Protein AF-A0AA47FHM3-F1 (afdb_monomer)

Nearest PDB structures (foldseek):
  7mx5-assembly2_B  TM=3.860E-01  e=3.118E-02  Acinetobacter baumannii
  5ic7-assembly1_A  TM=3.317E-01  e=2.384E-02  Thermochaetoides thermophila DSM 1495
  6rxt-assembly1_UR  TM=3.652E-01  e=6.266E-02  Thermochaetoides thermophila
  8axs-assembly1_A  TM=3.101E-01  e=6.305E-01  Akkermansia muciniphila

Radius of gyration: 17.32 Å; Cα contacts (8 Å, |Δi|>4): 422; chains: 1; bounding box: 47×42×45 Å

Solvent-accessible surface area (backbone atoms only — not comparable to full-atom values): 11340 Å² total; per-residue (Å²): 130,85,82,75,71,50,46,66,28,63,42,89,89,79,65,50,72,30,64,66,37,81,39,87,74,64,59,34,53,31,77,25,71,68,17,33,40,39,40,68,43,66,74,48,26,35,34,22,37,73,51,45,49,79,74,50,70,51,51,40,70,83,58,87,82,51,76,61,7,47,38,73,31,27,82,87,43,70,31,42,59,72,51,53,46,37,32,52,55,67,68,47,54,89,70,41,66,43,38,42,39,24,37,89,90,64,53,29,23,49,69,84,39,82,36,57,65,68,90,84,52,97,64,64,56,81,48,25,55,38,25,67,34,56,66,35,48,47,65,43,95,84,66,44,36,41,40,36,42,50,93,52,94,88,50,75,52,33,25,35,37,32,35,58,85,74,36,42,73,47,80,39,80,28,54,62,52,67,48,104,70,36,48,40,31,28,49,89,97,39,81,76,44,78,51,72,74,81,130

Sequence (199 aa):
MPIDNTTHFVSLTDGTSHNSQSSSDHPEFIAAADGWIRIRSWKDNATLTPDGTPTGSFSTPTARSSAKAALLEGGFGTPKISELRRAYESEDISWANTSLVCTQDGGCRFNGKPVSLPGDSHCNFSRLTDGYVQNNWTVSPDGRFVIVKTRSHTKQSAACIVDIAQGKVTERRIAIAPRGDLIIAAEGTTLVGYSPDHQ

Foldseek 3Di:
DDDDQWDWLADPVPRDTADIGHCPLVWFWADAPQDIWTPSDQQWIFTAGSNRHTDGTDHADPDLFQQQAKQFAAPVGGHHPVQVRCCRHPVDRVRGPWMWTAHPVGWIDTVNHTAAADPPDPPDRSVNVGNQFSRAWDADPVRQWIWTWDDDPPAQIWIWIQRRVVSDIDIDNWPWHDDHQWTFTHDPNDGPDIDGDDD

Organism: Actinomyces naeslundii (NCBI:txid1655)

pLDDT: mean 70.6, std 15.4, range [30.97, 92.62]

Structure (mmCIF, N/CA/C/O backbone):
data_AF-A0AA47FHM3-F1
#
_entry.id   AF-A0AA47FHM3-F1
#
loop_
_atom_site.group_PDB
_atom_site.id
_atom_site.type_symbol
_atom_site.label_atom_id
_a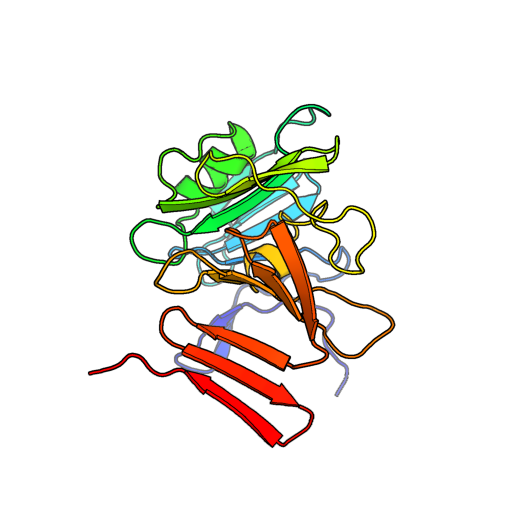tom_site.label_alt_id
_atom_site.label_comp_id
_atom_site.label_asym_id
_atom_site.label_entity_id
_atom_site.label_seq_id
_atom_site.pdbx_PDB_ins_code
_atom_site.Cartn_x
_atom_site.Cartn_y
_atom_site.Cartn_z
_atom_site.occupancy
_atom_site.B_iso_or_equiv
_atom_site.auth_seq_id
_atom_site.auth_comp_id
_atom_site.auth_asym_id
_atom_site.auth_atom_id
_atom_site.pdbx_PDB_model_num
ATOM 1 N N . MET A 1 1 ? 18.500 -23.478 -14.406 1.00 45.00 1 MET A N 1
ATOM 2 C CA . MET A 1 1 ? 18.789 -22.084 -14.800 1.00 45.00 1 MET A CA 1
ATOM 3 C C . MET A 1 1 ? 18.985 -21.299 -13.509 1.00 45.00 1 MET A C 1
ATOM 5 O O . MET A 1 1 ? 18.167 -21.508 -12.617 1.00 45.00 1 MET A O 1
ATOM 9 N N . PRO A 1 2 ? 20.076 -20.535 -13.326 1.00 48.88 2 PRO A N 1
ATOM 10 C CA . PRO A 1 2 ? 20.256 -19.731 -12.118 1.00 48.88 2 PRO A CA 1
ATOM 11 C C . PRO A 1 2 ? 19.115 -18.718 -12.019 1.00 48.88 2 PRO A C 1
ATOM 13 O O . PRO A 1 2 ? 18.708 -18.164 -13.037 1.00 48.88 2 PRO A O 1
ATOM 16 N N . ILE A 1 3 ? 18.585 -18.513 -10.817 1.00 58.56 3 ILE A N 1
ATOM 17 C CA . ILE A 1 3 ? 17.635 -17.430 -10.565 1.00 58.56 3 ILE A CA 1
ATOM 18 C C . ILE A 1 3 ? 18.429 -16.124 -10.658 1.00 58.56 3 ILE A C 1
ATOM 20 O O . ILE A 1 3 ? 19.450 -15.973 -9.987 1.00 58.56 3 ILE A O 1
ATOM 24 N N . ASP A 1 4 ? 18.000 -15.226 -11.538 1.00 65.69 4 ASP A N 1
ATOM 25 C CA . ASP A 1 4 ? 18.569 -13.889 -11.680 1.00 65.69 4 ASP A CA 1
ATOM 26 C C . ASP A 1 4 ? 18.137 -13.023 -10.482 1.00 65.69 4 ASP A C 1
ATOM 28 O O . ASP A 1 4 ? 16.948 -12.923 -10.180 1.00 65.69 4 ASP A O 1
ATOM 32 N N . ASN A 1 5 ? 19.104 -12.426 -9.777 1.00 67.62 5 ASN A N 1
ATOM 33 C CA . ASN A 1 5 ? 18.885 -11.575 -8.599 1.00 67.62 5 ASN A CA 1
ATOM 34 C C . ASN A 1 5 ? 18.614 -10.120 -9.014 1.00 67.62 5 ASN A C 1
ATOM 36 O O . ASN A 1 5 ? 19.256 -9.172 -8.545 1.00 67.62 5 ASN A O 1
ATOM 40 N N . THR A 1 6 ? 17.682 -9.948 -9.943 1.00 69.75 6 THR A N 1
ATOM 41 C CA . THR A 1 6 ? 17.237 -8.640 -10.409 1.00 69.75 6 THR A CA 1
ATOM 42 C C . THR A 1 6 ? 15.714 -8.572 -10.419 1.00 69.75 6 THR A C 1
ATOM 44 O O . THR A 1 6 ? 15.011 -9.554 -10.656 1.00 69.75 6 THR A O 1
ATOM 47 N N . THR A 1 7 ? 15.189 -7.392 -10.110 1.00 72.62 7 THR A N 1
ATOM 48 C CA . THR A 1 7 ? 13.769 -7.080 -10.246 1.00 72.62 7 THR A CA 1
ATOM 49 C C . THR A 1 7 ? 13.509 -6.637 -11.675 1.00 72.62 7 THR A C 1
ATOM 51 O O . THR A 1 7 ? 14.163 -5.716 -12.160 1.00 72.62 7 THR A O 1
ATOM 54 N N . HIS A 1 8 ? 12.533 -7.264 -12.323 1.00 73.56 8 HIS A N 1
ATOM 55 C CA . HIS A 1 8 ? 12.163 -7.024 -13.716 1.00 73.56 8 HIS A CA 1
ATOM 56 C C . HIS A 1 8 ? 10.787 -6.359 -13.802 1.00 73.56 8 HIS A C 1
ATOM 58 O O . HIS A 1 8 ? 9.863 -6.778 -13.103 1.00 73.56 8 HIS A O 1
ATOM 64 N N . PHE A 1 9 ? 10.638 -5.364 -14.680 1.00 72.88 9 PHE A N 1
ATOM 65 C CA . PHE A 1 9 ? 9.337 -4.782 -15.021 1.00 72.88 9 PHE A CA 1
ATOM 66 C C . PHE A 1 9 ? 8.838 -5.450 -16.292 1.00 72.88 9 PHE A C 1
ATOM 68 O O . PHE A 1 9 ? 9.360 -5.209 -17.379 1.00 72.88 9 PHE A O 1
ATOM 75 N N . VAL A 1 10 ? 7.869 -6.347 -16.139 1.00 67.44 10 VAL A N 1
ATOM 76 C CA . VAL A 1 10 ? 7.412 -7.203 -17.233 1.00 67.44 10 VAL A CA 1
ATOM 77 C C . VAL A 1 10 ? 6.180 -6.597 -17.891 1.00 67.44 10 VAL A C 1
ATOM 79 O O . VAL A 1 10 ? 5.170 -6.350 -17.231 1.00 67.44 10 VAL A O 1
ATOM 82 N N . SER A 1 11 ? 6.261 -6.382 -19.201 1.00 63.69 11 SER A N 1
ATOM 83 C CA . SER A 1 11 ? 5.121 -6.005 -20.031 1.00 63.69 11 SER A CA 1
ATOM 84 C C . SER A 1 11 ? 4.097 -7.138 -20.056 1.00 63.69 11 SER A C 1
ATOM 86 O O . SER A 1 11 ? 4.423 -8.289 -20.346 1.00 63.69 11 SER A O 1
ATOM 88 N N . LEU A 1 12 ? 2.833 -6.817 -19.785 1.00 68.00 12 LEU A N 1
ATOM 89 C CA . LEU A 1 12 ? 1.745 -7.795 -19.871 1.00 68.00 12 LEU A CA 1
ATOM 90 C C . LEU A 1 12 ? 1.296 -8.064 -21.315 1.00 68.00 12 LEU A C 1
ATOM 92 O O . LEU A 1 12 ? 0.578 -9.032 -21.550 1.00 68.00 12 LEU A O 1
ATOM 96 N N . THR A 1 13 ? 1.698 -7.225 -22.271 1.00 71.25 13 THR A N 1
ATOM 97 C CA . THR A 1 13 ? 1.299 -7.352 -23.681 1.00 71.25 13 THR A CA 1
ATOM 98 C C . THR A 1 13 ? 2.048 -8.485 -24.379 1.00 71.25 13 THR A C 1
ATOM 100 O O . THR A 1 13 ? 1.464 -9.236 -25.154 1.00 71.25 13 THR A O 1
ATOM 103 N N . ASP A 1 14 ? 3.346 -8.600 -24.111 1.00 77.19 14 ASP A N 1
ATOM 104 C CA . ASP A 1 14 ? 4.283 -9.463 -24.838 1.00 77.19 14 ASP A CA 1
ATOM 105 C C . ASP A 1 14 ? 5.283 -10.193 -23.923 1.00 77.19 14 ASP A C 1
ATOM 107 O O . ASP A 1 14 ? 6.068 -11.012 -24.399 1.00 77.19 14 ASP A O 1
ATOM 111 N N . GLY A 1 15 ? 5.242 -9.956 -22.607 1.00 65.88 15 GLY A N 1
ATOM 112 C CA . GLY A 1 15 ? 6.087 -10.643 -21.628 1.00 65.88 15 GLY A CA 1
ATOM 113 C C . GLY A 1 15 ? 7.538 -10.163 -21.600 1.00 65.88 15 GLY A C 1
ATOM 114 O O . GLY A 1 15 ? 8.368 -10.788 -20.935 1.00 65.88 15 GLY A O 1
ATOM 115 N N . THR A 1 16 ? 7.875 -9.081 -22.306 1.00 70.94 16 THR A N 1
ATOM 116 C CA . THR A 1 16 ? 9.237 -8.539 -22.316 1.00 70.94 16 THR A CA 1
ATOM 117 C C . THR A 1 16 ? 9.583 -7.904 -20.977 1.00 70.94 16 THR A C 1
ATOM 119 O O . THR A 1 16 ? 8.752 -7.260 -20.335 1.00 70.94 16 THR A O 1
ATOM 122 N N . SER A 1 17 ? 10.835 -8.076 -20.551 1.00 70.50 17 SER A N 1
ATOM 123 C CA . SER A 1 17 ? 11.364 -7.390 -19.374 1.00 70.50 17 SER A CA 1
ATOM 124 C C . SER A 1 17 ? 11.994 -6.054 -19.757 1.00 70.50 17 SER A C 1
ATOM 126 O O . SER A 1 17 ? 12.755 -5.971 -20.724 1.00 70.50 17 SER A O 1
ATOM 128 N N . HIS A 1 18 ? 11.711 -5.030 -18.959 1.00 69.75 18 HIS A N 1
ATOM 129 C CA . HIS A 1 18 ? 12.259 -3.689 -19.079 1.00 69.75 18 HIS A CA 1
ATOM 130 C C . HIS A 1 18 ? 12.940 -3.255 -17.779 1.00 69.75 18 HIS A C 1
ATOM 132 O O . HIS A 1 18 ? 12.576 -3.692 -16.685 1.00 69.75 18 HIS A O 1
ATOM 138 N N . ASN A 1 19 ? 13.944 -2.382 -17.932 1.00 70.88 19 ASN A N 1
ATOM 139 C CA . ASN A 1 19 ? 14.619 -1.641 -16.862 1.00 70.88 19 ASN A CA 1
ATOM 140 C C . ASN A 1 19 ? 14.906 -2.473 -15.601 1.00 70.88 19 ASN A C 1
ATOM 142 O O . ASN A 1 19 ? 14.598 -2.047 -14.485 1.00 70.88 19 ASN A O 1
ATOM 146 N N . SER A 1 20 ? 15.492 -3.663 -15.783 1.00 69.62 20 SER A N 1
ATOM 147 C CA . SER A 1 20 ? 15.831 -4.571 -14.688 1.00 69.62 20 SER A CA 1
ATOM 148 C C . SER A 1 20 ? 16.758 -3.896 -13.678 1.00 69.62 20 SER A C 1
ATOM 150 O O . SER A 1 20 ? 17.738 -3.253 -14.062 1.00 69.62 20 SER A O 1
ATOM 152 N N . GLN A 1 21 ? 16.485 -4.065 -12.389 1.00 67.94 21 GLN A N 1
ATOM 153 C CA . GLN A 1 21 ? 17.238 -3.418 -11.314 1.00 67.94 21 GLN A CA 1
ATOM 154 C C . GLN A 1 21 ? 17.835 -4.457 -10.372 1.00 67.94 21 GLN A C 1
ATOM 156 O O . GLN A 1 21 ? 17.223 -5.491 -10.123 1.00 67.94 21 GLN A O 1
ATOM 161 N N . SER A 1 22 ? 19.010 -4.171 -9.805 1.00 72.62 22 SER A N 1
ATOM 162 C CA . SER A 1 22 ? 19.595 -5.023 -8.762 1.00 72.62 22 SER A CA 1
ATOM 163 C C . SER A 1 22 ? 18.612 -5.220 -7.606 1.00 72.62 22 SER A C 1
ATOM 165 O O . SER A 1 22 ? 18.070 -4.244 -7.082 1.00 72.62 22 SER A O 1
ATOM 167 N N . SER A 1 23 ? 18.427 -6.469 -7.171 1.00 68.12 23 SER A N 1
ATOM 168 C CA . SER A 1 23 ? 17.638 -6.794 -5.980 1.00 68.12 23 SER A CA 1
ATOM 169 C C . SER A 1 23 ? 18.486 -6.877 -4.702 1.00 68.12 23 SER A C 1
ATOM 171 O O . SER A 1 23 ? 17.971 -7.299 -3.668 1.00 68.12 23 SER A O 1
ATOM 173 N N . SER A 1 24 ? 19.773 -6.495 -4.750 1.00 67.19 24 SER A N 1
ATOM 174 C CA . SER A 1 24 ? 20.732 -6.624 -3.634 1.00 67.19 24 SER A CA 1
ATOM 175 C C . SER A 1 24 ? 20.244 -5.987 -2.331 1.00 67.19 24 SER A C 1
ATOM 177 O O . SER A 1 24 ? 20.464 -6.533 -1.250 1.00 67.19 24 SER A O 1
ATOM 179 N N . ASP A 1 25 ? 19.509 -4.881 -2.446 1.00 66.12 25 ASP A N 1
ATOM 180 C CA . ASP A 1 25 ? 19.027 -4.098 -1.305 1.00 66.12 25 ASP A CA 1
ATOM 181 C C . ASP A 1 25 ? 17.570 -4.425 -0.943 1.00 66.12 25 ASP A C 1
ATOM 183 O O . ASP A 1 25 ? 16.967 -3.723 -0.138 1.00 66.12 25 ASP A O 1
ATOM 187 N N . HIS A 1 26 ? 16.997 -5.472 -1.552 1.00 69.62 26 HIS A N 1
ATOM 188 C CA . HIS A 1 26 ? 15.606 -5.897 -1.375 1.00 69.62 26 HIS A CA 1
ATOM 189 C C . HIS A 1 26 ? 14.604 -4.726 -1.420 1.00 69.62 26 HIS A C 1
ATOM 191 O O . HIS A 1 26 ? 13.798 -4.584 -0.496 1.00 69.62 26 HIS A O 1
ATOM 197 N N . PRO A 1 27 ? 14.651 -3.872 -2.466 1.00 71.31 27 PRO A N 1
ATOM 198 C CA . PRO A 1 27 ? 13.750 -2.734 -2.563 1.00 71.31 27 PRO A CA 1
ATOM 199 C C . PRO A 1 27 ? 12.292 -3.195 -2.551 1.00 71.31 27 PRO A C 1
ATOM 201 O O . PRO A 1 27 ? 11.926 -4.175 -3.206 1.00 71.31 27 PRO A O 1
ATOM 204 N N . GLU A 1 28 ? 11.453 -2.453 -1.839 1.00 76.94 28 GLU A N 1
ATOM 205 C CA . GLU A 1 28 ? 10.008 -2.618 -1.902 1.00 76.94 28 GLU A CA 1
ATOM 206 C C . GLU A 1 28 ? 9.440 -1.725 -3.002 1.00 76.94 28 GLU A C 1
ATOM 208 O O . GLU A 1 28 ? 9.950 -0.635 -3.268 1.00 76.94 28 GLU A O 1
ATOM 213 N N . PHE A 1 29 ? 8.378 -2.186 -3.654 1.00 79.44 29 PHE A N 1
ATOM 214 C CA . PHE A 1 29 ? 7.700 -1.433 -4.701 1.00 79.44 29 PHE A CA 1
ATOM 215 C C . PHE A 1 29 ? 6.241 -1.258 -4.324 1.00 79.44 29 PHE A C 1
ATOM 217 O O . PHE A 1 29 ? 5.591 -2.227 -3.941 1.00 79.44 29 PHE A O 1
ATOM 224 N N . ILE A 1 30 ? 5.728 -0.041 -4.462 1.00 81.88 30 ILE A N 1
ATOM 225 C CA . ILE A 1 30 ? 4.304 0.272 -4.365 1.00 81.88 30 ILE A CA 1
ATOM 226 C C . ILE A 1 30 ? 3.797 0.548 -5.771 1.00 81.88 30 ILE A C 1
ATOM 228 O O . ILE A 1 30 ? 4.372 1.375 -6.485 1.00 81.88 30 ILE A O 1
ATOM 232 N N . ALA A 1 31 ? 2.737 -0.154 -6.156 1.00 82.12 31 ALA A N 1
ATOM 233 C CA . ALA A 1 31 ? 2.065 0.068 -7.422 1.00 82.12 31 ALA A CA 1
ATOM 234 C C . ALA A 1 31 ? 1.260 1.370 -7.374 1.00 82.12 31 ALA A C 1
ATOM 236 O O . ALA A 1 31 ? 0.565 1.657 -6.399 1.00 82.12 31 ALA A O 1
ATOM 237 N N . ALA A 1 32 ? 1.333 2.131 -8.457 1.00 84.31 32 ALA A N 1
ATOM 238 C CA . ALA A 1 32 ? 0.508 3.297 -8.706 1.00 84.31 32 ALA A CA 1
ATOM 239 C C . ALA A 1 32 ? -0.155 3.169 -10.083 1.00 84.31 32 ALA A C 1
ATOM 241 O O . ALA A 1 32 ? 0.321 2.434 -10.948 1.00 84.31 32 ALA A O 1
ATOM 242 N N . ALA A 1 33 ? -1.240 3.905 -10.313 1.00 84.69 33 ALA A N 1
ATOM 243 C CA . ALA A 1 33 ? -1.943 3.886 -11.597 1.00 84.69 33 ALA A CA 1
ATOM 244 C C . ALA A 1 33 ? -1.054 4.314 -12.783 1.00 84.69 33 ALA A C 1
ATOM 246 O O . ALA A 1 33 ? -1.274 3.882 -13.910 1.00 84.69 33 ALA A O 1
ATOM 247 N N . ASP A 1 34 ? -0.056 5.161 -12.530 1.00 87.00 34 ASP A N 1
ATOM 248 C CA . ASP A 1 34 ? 0.857 5.748 -13.512 1.00 87.00 34 ASP A CA 1
ATOM 249 C C . ASP A 1 34 ? 2.325 5.316 -13.325 1.00 87.00 34 ASP A C 1
ATOM 251 O O . ASP A 1 34 ? 3.223 5.904 -13.930 1.00 87.00 34 ASP A O 1
ATOM 255 N N . GLY A 1 35 ? 2.585 4.267 -12.533 1.00 87.31 35 GLY A N 1
ATOM 256 C CA . GLY A 1 35 ? 3.917 3.673 -12.401 1.00 87.31 35 GLY A CA 1
ATOM 257 C C . GLY A 1 35 ? 4.185 3.059 -11.032 1.00 87.31 35 GLY A C 1
ATOM 258 O O . GLY A 1 35 ? 3.351 2.336 -10.492 1.00 87.31 35 GLY A O 1
ATOM 259 N N . TRP A 1 36 ? 5.367 3.325 -10.474 1.00 87.12 36 TRP A N 1
ATOM 260 C CA . TRP A 1 36 ? 5.821 2.704 -9.229 1.00 87.12 36 TRP A CA 1
ATOM 261 C C . TRP A 1 36 ? 6.518 3.691 -8.303 1.00 87.12 36 TRP A C 1
ATOM 263 O O . TRP A 1 36 ? 7.239 4.589 -8.742 1.00 87.12 36 TRP A O 1
ATOM 273 N N . ILE A 1 37 ? 6.386 3.450 -7.003 1.00 86.31 37 ILE A N 1
ATOM 274 C CA . ILE A 1 37 ? 7.291 3.998 -5.994 1.00 86.31 37 ILE A CA 1
ATOM 275 C C . ILE A 1 37 ? 8.216 2.875 -5.547 1.00 86.31 37 ILE A C 1
ATOM 277 O O . ILE A 1 37 ? 7.757 1.861 -5.030 1.00 86.31 37 ILE A O 1
ATOM 281 N N . ARG A 1 38 ? 9.523 3.062 -5.722 1.00 84.38 38 ARG A N 1
ATOM 282 C CA . ARG A 1 38 ? 10.551 2.179 -5.172 1.00 84.38 38 ARG A CA 1
ATOM 283 C C . ARG A 1 38 ? 11.016 2.728 -3.830 1.00 84.38 38 ARG A C 1
ATOM 285 O O . ARG A 1 38 ? 11.589 3.816 -3.784 1.00 84.38 38 ARG A O 1
ATOM 292 N N . ILE A 1 39 ? 10.838 1.948 -2.775 1.00 78.50 39 ILE A N 1
ATOM 293 C CA . ILE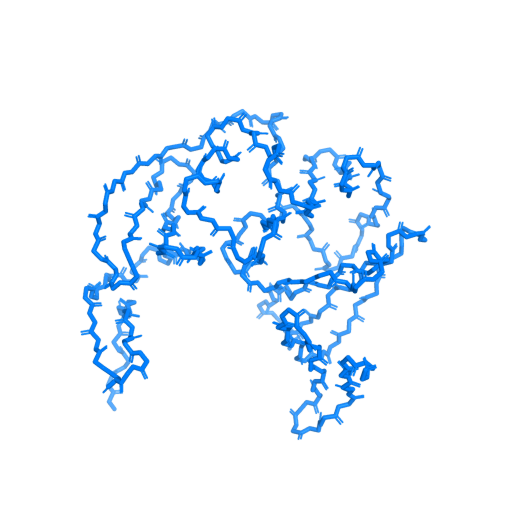 A 1 39 ? 11.278 2.248 -1.415 1.00 78.50 39 ILE A CA 1
ATOM 294 C C . ILE A 1 39 ? 12.539 1.430 -1.135 1.00 78.50 39 ILE A C 1
ATOM 296 O O . ILE A 1 39 ? 12.486 0.207 -1.016 1.00 78.50 39 ILE A O 1
ATOM 300 N N . ARG A 1 40 ? 13.692 2.104 -1.035 1.00 71.56 40 ARG A N 1
ATOM 301 C CA . ARG A 1 40 ? 14.931 1.490 -0.512 1.00 71.56 40 ARG A CA 1
ATOM 302 C C . ARG A 1 40 ? 15.120 1.788 0.965 1.00 71.56 40 ARG A C 1
ATOM 304 O O . ARG A 1 40 ? 15.524 0.940 1.749 1.00 71.56 40 ARG A O 1
ATOM 311 N N . SER A 1 41 ? 14.820 3.019 1.346 1.00 69.25 41 SER A N 1
ATOM 312 C CA . SER A 1 41 ? 14.733 3.451 2.731 1.00 69.25 41 SER A CA 1
ATOM 313 C C . SER A 1 41 ? 13.792 4.643 2.797 1.00 69.25 41 SER A C 1
ATOM 315 O O . SER A 1 41 ? 13.553 5.302 1.792 1.00 69.25 41 SER A O 1
ATOM 317 N N . TRP A 1 42 ? 13.339 5.001 3.991 1.00 65.88 42 TRP A N 1
ATOM 318 C CA . TRP A 1 42 ? 12.517 6.193 4.213 1.00 65.88 42 TRP A CA 1
ATOM 319 C C . TRP A 1 42 ? 13.181 7.512 3.739 1.00 65.88 42 TRP A C 1
ATOM 321 O O . TRP A 1 42 ? 12.487 8.514 3.565 1.00 65.88 42 TRP A O 1
ATOM 331 N N . LYS A 1 43 ? 14.501 7.524 3.490 1.00 65.94 43 LYS A N 1
ATOM 332 C CA . LYS A 1 43 ? 15.262 8.666 2.937 1.00 65.94 43 LYS A CA 1
ATOM 333 C C . LYS A 1 43 ? 15.535 8.586 1.435 1.00 65.94 43 LYS A C 1
ATOM 335 O O . LYS A 1 43 ? 16.097 9.530 0.894 1.00 65.94 43 LYS A O 1
ATOM 340 N N . ASP A 1 44 ? 15.246 7.459 0.795 1.00 76.25 44 ASP A N 1
ATOM 341 C CA . ASP A 1 44 ? 15.658 7.191 -0.583 1.00 76.25 44 ASP A CA 1
ATOM 342 C C . ASP A 1 44 ? 14.541 6.453 -1.322 1.00 76.25 44 ASP A C 1
ATOM 344 O O . ASP A 1 44 ? 14.625 5.249 -1.595 1.00 76.25 44 ASP A O 1
ATOM 348 N N . ASN A 1 45 ? 13.468 7.197 -1.598 1.00 85.00 45 ASN A N 1
ATOM 349 C CA . ASN A 1 45 ? 12.386 6.733 -2.451 1.00 85.00 45 ASN A CA 1
ATOM 350 C C . ASN A 1 45 ? 12.598 7.257 -3.869 1.00 85.00 45 ASN A C 1
ATOM 352 O O . ASN A 1 45 ? 12.982 8.410 -4.075 1.00 85.00 45 ASN A O 1
ATOM 356 N N . ALA A 1 46 ? 12.303 6.423 -4.859 1.00 88.69 46 ALA A N 1
ATOM 357 C CA . ALA A 1 46 ? 12.320 6.801 -6.265 1.00 88.69 46 ALA A CA 1
ATOM 358 C C . ALA A 1 46 ? 10.943 6.592 -6.891 1.00 88.69 46 ALA A C 1
ATOM 360 O O . ALA A 1 46 ? 10.230 5.658 -6.532 1.00 88.69 46 ALA A O 1
ATOM 361 N N . THR A 1 47 ? 10.587 7.441 -7.847 1.00 91.75 47 THR A N 1
ATOM 362 C CA . THR A 1 47 ? 9.417 7.256 -8.703 1.00 91.75 47 THR A CA 1
ATOM 363 C C . THR A 1 47 ? 9.868 6.688 -10.036 1.00 91.75 47 THR A C 1
ATOM 365 O O . THR A 1 47 ? 10.894 7.103 -10.583 1.00 91.75 47 THR A O 1
ATOM 368 N N . LEU A 1 48 ? 9.113 5.727 -10.551 1.00 87.44 48 LEU A N 1
ATOM 369 C CA . LEU A 1 48 ? 9.382 5.045 -11.809 1.00 87.44 48 LEU A CA 1
ATOM 370 C C . LEU A 1 48 ? 8.119 5.088 -12.676 1.00 87.44 48 LEU A C 1
ATOM 372 O O . LEU A 1 48 ? 7.012 5.021 -12.147 1.00 87.44 48 LEU A O 1
ATOM 376 N N . THR A 1 49 ? 8.272 5.168 -13.995 1.00 84.31 49 THR A N 1
ATOM 377 C CA . THR A 1 49 ? 7.172 4.895 -14.940 1.00 84.31 49 THR A CA 1
ATOM 378 C C . THR A 1 49 ? 6.785 3.403 -14.903 1.00 84.31 49 THR A C 1
ATOM 380 O O . THR A 1 49 ? 7.513 2.610 -14.297 1.00 84.31 49 THR A O 1
ATOM 383 N N . PRO A 1 50 ? 5.682 2.969 -15.552 1.00 80.94 50 PRO A N 1
ATOM 384 C CA . PRO A 1 50 ? 5.245 1.570 -15.523 1.00 80.94 50 PRO A CA 1
ATOM 385 C C . PRO A 1 50 ? 6.299 0.553 -15.982 1.00 80.94 50 PRO A C 1
ATOM 387 O O . PRO A 1 50 ? 6.324 -0.557 -15.454 1.00 80.94 50 PRO A O 1
ATOM 390 N N . ASP A 1 51 ? 7.189 0.936 -16.901 1.00 76.94 51 ASP A N 1
ATOM 391 C CA . ASP A 1 51 ? 8.267 0.077 -17.407 1.00 76.94 51 ASP A CA 1
ATOM 392 C C . ASP A 1 51 ? 9.527 0.079 -16.523 1.00 76.94 51 ASP A C 1
ATOM 394 O O . ASP A 1 51 ? 10.529 -0.536 -16.881 1.00 76.94 51 ASP A O 1
ATOM 398 N N . GLY A 1 52 ? 9.506 0.786 -15.390 1.00 78.50 52 GLY A N 1
ATOM 399 C CA . GLY A 1 52 ? 10.626 0.888 -14.460 1.00 78.50 52 GLY A CA 1
ATOM 400 C C . GLY A 1 52 ? 11.600 2.038 -14.729 1.00 78.50 52 GLY A C 1
ATOM 401 O O . GLY A 1 52 ? 12.573 2.171 -13.981 1.00 78.50 52 GLY A O 1
ATOM 402 N N . THR A 1 53 ? 11.365 2.887 -15.738 1.00 85.06 53 THR A N 1
ATOM 403 C CA . THR A 1 53 ? 12.232 4.044 -16.026 1.00 85.06 53 THR A CA 1
ATOM 404 C C . THR A 1 53 ? 12.150 5.078 -14.896 1.00 85.06 53 THR A C 1
ATOM 406 O O . THR A 1 53 ? 11.043 5.531 -14.587 1.00 85.06 53 THR A O 1
ATOM 409 N N . PRO A 1 54 ? 13.275 5.506 -14.290 1.00 90.31 54 PRO A N 1
ATOM 410 C CA . PRO A 1 54 ? 13.267 6.519 -13.238 1.00 90.31 54 PRO A CA 1
ATOM 411 C C . PRO A 1 54 ? 12.715 7.869 -13.703 1.00 90.31 54 PRO A C 1
ATOM 413 O O . PRO A 1 54 ? 13.142 8.405 -14.722 1.00 90.31 54 PRO A O 1
ATOM 416 N N . THR A 1 55 ? 11.809 8.448 -12.916 1.00 92.62 55 THR A N 1
ATOM 417 C CA . THR A 1 55 ? 11.215 9.773 -13.168 1.00 92.62 55 THR A CA 1
ATOM 418 C C . THR A 1 55 ? 11.583 10.810 -12.115 1.00 92.62 55 THR A C 1
ATOM 420 O O . THR A 1 55 ? 11.456 12.007 -12.361 1.00 92.62 55 THR A O 1
ATOM 423 N N . GLY A 1 56 ? 12.053 10.379 -10.945 1.00 91.50 56 GLY A N 1
ATOM 424 C CA . GLY A 1 56 ? 12.419 11.279 -9.860 1.00 91.50 56 GLY A CA 1
ATOM 425 C C . GLY A 1 56 ? 12.668 10.554 -8.545 1.00 91.50 56 GLY A C 1
ATOM 426 O O . GLY A 1 56 ? 12.641 9.325 -8.465 1.00 91.50 56 GLY A O 1
ATOM 427 N N . SER A 1 57 ? 12.920 11.336 -7.502 1.00 90.06 57 SER A N 1
ATOM 428 C CA . SER A 1 57 ? 13.102 10.846 -6.140 1.00 90.06 57 SER A CA 1
ATOM 429 C C . SER A 1 57 ? 12.457 11.772 -5.119 1.00 90.06 57 SER A C 1
ATOM 431 O O . SER A 1 57 ? 12.159 12.938 -5.400 1.00 90.06 57 SER A O 1
ATOM 433 N N . PHE A 1 58 ? 12.207 11.217 -3.938 1.00 86.75 58 PHE A N 1
ATOM 434 C CA . PHE A 1 58 ? 11.679 11.940 -2.795 1.00 86.75 58 PHE A CA 1
ATOM 435 C C . PHE A 1 58 ? 12.065 11.277 -1.471 1.00 86.75 58 PHE A C 1
ATOM 437 O O . PHE A 1 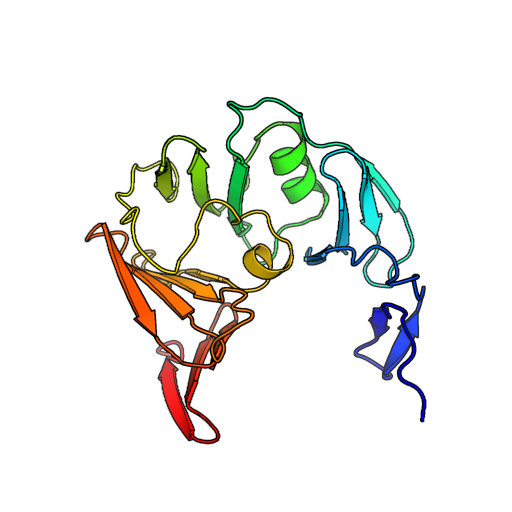58 ? 12.510 10.129 -1.429 1.00 86.75 58 PHE A O 1
ATOM 444 N N . SER A 1 59 ? 11.854 12.007 -0.378 1.00 81.69 59 SER A N 1
ATOM 445 C CA . SER A 1 59 ? 12.152 11.555 0.980 1.00 81.69 59 SER A CA 1
ATOM 446 C C . SER A 1 59 ? 10.906 11.655 1.845 1.00 81.69 59 SER A C 1
ATOM 448 O O . SER A 1 59 ? 10.170 12.633 1.761 1.00 81.69 59 SER A O 1
ATOM 450 N N . THR A 1 60 ? 10.692 10.672 2.716 1.00 74.06 60 THR A N 1
ATOM 451 C CA . THR A 1 60 ? 9.637 10.765 3.734 1.00 74.06 60 THR A CA 1
ATOM 452 C C . THR A 1 60 ? 10.149 11.507 4.977 1.00 74.06 60 THR A C 1
ATOM 454 O O . THR A 1 60 ? 11.312 11.321 5.364 1.00 74.06 60 THR A O 1
ATOM 457 N N . PRO A 1 61 ? 9.330 12.347 5.635 1.00 65.94 61 PRO A N 1
ATOM 458 C CA . PRO A 1 61 ? 9.714 13.016 6.868 1.00 65.94 61 PRO A CA 1
ATOM 459 C C . PRO A 1 61 ? 10.069 12.014 7.974 1.00 65.94 61 PRO A C 1
ATOM 461 O O . PRO A 1 61 ? 9.322 11.096 8.302 1.00 65.94 61 PRO A O 1
ATOM 464 N N . THR A 1 62 ? 11.219 12.231 8.611 1.00 54.59 62 THR A N 1
ATOM 465 C CA . THR A 1 62 ? 11.787 11.338 9.637 1.00 54.59 62 THR A CA 1
ATOM 466 C C . THR A 1 62 ? 11.015 11.293 10.964 1.00 54.59 62 THR A C 1
ATOM 468 O O . THR A 1 62 ? 11.341 10.476 11.832 1.00 54.59 62 THR A O 1
ATOM 471 N N . ALA A 1 63 ? 10.066 12.207 11.189 1.00 50.00 63 ALA A N 1
ATOM 472 C CA . ALA A 1 63 ? 9.509 12.469 12.515 1.00 50.00 63 ALA A CA 1
ATOM 473 C C . ALA A 1 63 ? 8.944 11.188 13.158 1.00 50.00 63 ALA A C 1
ATOM 475 O O . ALA A 1 63 ? 8.308 10.363 12.512 1.00 50.00 63 ALA A O 1
ATOM 476 N N . ARG A 1 64 ? 9.221 10.958 14.447 1.00 41.25 64 ARG A N 1
ATOM 477 C CA . ARG A 1 64 ? 8.680 9.797 15.185 1.00 41.25 64 ARG A CA 1
ATOM 478 C C . ARG A 1 64 ? 7.160 9.882 15.390 1.00 41.25 64 ARG A C 1
ATOM 480 O O . ARG A 1 64 ? 6.546 8.847 15.605 1.00 41.25 64 ARG A O 1
ATOM 487 N N . SER A 1 65 ? 6.584 11.081 15.295 1.00 44.03 65 SER A N 1
ATOM 488 C CA . SER A 1 65 ? 5.165 11.377 15.529 1.00 44.03 65 SER A CA 1
ATOM 489 C C . SER A 1 65 ? 4.298 11.418 14.269 1.00 44.03 65 SER A C 1
ATOM 491 O O . SER A 1 65 ? 3.088 11.567 14.400 1.00 44.03 65 SER A O 1
ATOM 493 N N . SER A 1 66 ? 4.885 11.334 13.072 1.00 51.38 66 SER A N 1
ATOM 494 C CA . SER A 1 66 ? 4.115 11.298 11.828 1.00 51.38 66 SER A CA 1
ATOM 495 C C . SER A 1 66 ? 3.368 9.974 11.725 1.00 51.38 66 SER A C 1
ATOM 497 O O . SER A 1 66 ? 3.868 8.934 12.163 1.00 51.38 66 SER A O 1
ATOM 499 N N . ALA A 1 67 ? 2.157 9.995 11.180 1.00 53.28 67 ALA A N 1
ATOM 500 C CA . ALA A 1 67 ? 1.404 8.789 10.873 1.00 53.28 67 ALA A CA 1
ATOM 501 C C . ALA A 1 67 ? 2.252 7.846 9.994 1.00 53.28 67 ALA A C 1
ATOM 503 O O . ALA A 1 67 ? 2.489 8.118 8.822 1.00 53.28 67 ALA A O 1
ATOM 504 N N . LYS A 1 68 ? 2.774 6.752 10.565 1.00 58.44 68 LYS A N 1
ATOM 505 C CA . LYS A 1 68 ? 3.775 5.903 9.881 1.00 58.44 68 LYS A CA 1
ATOM 506 C C . LYS A 1 68 ? 3.180 4.761 9.078 1.00 58.44 68 LYS A C 1
ATOM 508 O O . LYS A 1 68 ? 3.904 4.089 8.349 1.00 58.44 68 LYS A O 1
ATOM 513 N N . ALA A 1 69 ? 1.893 4.509 9.246 1.00 61.69 69 ALA A N 1
ATOM 514 C CA . ALA A 1 69 ? 1.218 3.347 8.712 1.00 61.69 69 ALA A CA 1
ATOM 515 C C . ALA A 1 69 ? -0.058 3.838 8.030 1.00 61.69 69 ALA A C 1
ATOM 517 O O . ALA A 1 69 ? -0.986 4.224 8.722 1.00 61.69 69 ALA A O 1
ATOM 518 N N . ALA A 1 70 ? -0.088 3.870 6.699 1.00 73.75 70 ALA A N 1
ATOM 519 C CA . ALA A 1 70 ? -1.259 4.258 5.928 1.00 73.75 70 ALA A CA 1
ATOM 520 C C . ALA A 1 70 ? -1.511 3.210 4.844 1.00 73.75 70 ALA A C 1
ATOM 522 O O . ALA A 1 70 ? -0.599 2.909 4.082 1.00 73.75 70 ALA A O 1
ATOM 523 N N . LEU A 1 71 ? -2.730 2.676 4.802 1.00 80.69 71 LEU A N 1
ATOM 524 C CA . LEU A 1 71 ? -3.292 2.019 3.625 1.00 80.69 71 LEU A CA 1
ATOM 525 C C . LEU A 1 71 ? -4.137 3.045 2.884 1.00 80.69 71 LEU A C 1
ATOM 527 O O . LEU A 1 71 ? -5.006 3.651 3.511 1.00 80.69 71 LEU A O 1
ATOM 531 N N . LEU A 1 72 ? -3.865 3.261 1.599 1.00 84.06 72 LEU A N 1
ATOM 532 C CA . LEU A 1 72 ? -4.488 4.332 0.811 1.00 84.06 72 LEU A CA 1
ATOM 533 C C . LEU A 1 72 ? -5.104 3.808 -0.481 1.00 84.06 72 LEU A C 1
ATOM 535 O O . LEU A 1 72 ? -4.420 3.147 -1.264 1.00 84.06 72 LEU A O 1
ATOM 539 N N . GLU A 1 73 ? -6.373 4.134 -0.705 1.00 82.88 73 GLU A N 1
ATOM 540 C CA . GLU A 1 73 ? -7.097 3.879 -1.949 1.00 82.88 73 GLU A CA 1
ATOM 541 C C . GLU A 1 73 ? -7.614 5.208 -2.513 1.00 82.88 73 GLU A C 1
ATOM 543 O O . GLU A 1 73 ? -8.185 6.037 -1.793 1.00 82.88 73 GLU A O 1
ATOM 548 N N . GLY A 1 74 ? -7.373 5.430 -3.804 1.00 75.12 74 GLY A N 1
ATOM 549 C CA . GLY A 1 74 ? -7.805 6.630 -4.509 1.00 75.12 74 GLY A CA 1
ATOM 550 C C . GLY A 1 74 ? -9.288 6.583 -4.867 1.00 75.12 74 GLY A C 1
ATOM 551 O O . GLY A 1 74 ? -9.945 5.550 -4.776 1.00 75.12 74 GLY A O 1
ATOM 552 N N . GLY A 1 75 ? -9.826 7.713 -5.330 1.00 67.69 75 GLY A N 1
ATOM 553 C CA . GLY A 1 75 ? -11.243 7.819 -5.709 1.00 67.69 75 GLY A CA 1
ATOM 554 C C . GLY A 1 75 ? -11.690 6.875 -6.836 1.00 67.69 75 GLY A C 1
ATOM 555 O O . GLY A 1 75 ? -12.876 6.585 -6.939 1.00 67.69 75 GLY A O 1
ATOM 556 N N . PHE A 1 76 ? -10.756 6.377 -7.654 1.00 63.34 76 PHE A N 1
ATOM 557 C CA . PHE A 1 76 ? -11.017 5.454 -8.768 1.00 63.34 76 PHE A CA 1
ATOM 558 C C . PHE A 1 76 ? -10.198 4.150 -8.668 1.00 63.34 76 PHE A C 1
ATOM 560 O O . PHE A 1 76 ? -9.895 3.534 -9.689 1.00 63.34 76 PHE A O 1
ATOM 567 N N . GLY A 1 77 ? -9.803 3.743 -7.456 1.00 72.62 77 GLY A N 1
ATOM 568 C CA . GLY A 1 77 ? -8.994 2.542 -7.217 1.00 72.62 77 GLY A CA 1
ATOM 569 C C . GLY A 1 77 ? -7.530 2.866 -6.913 1.00 72.62 77 GLY A C 1
ATOM 570 O O . GLY A 1 77 ? -7.245 3.662 -6.018 1.00 72.62 77 GLY A O 1
ATOM 571 N N . THR A 1 78 ? -6.586 2.240 -7.626 1.00 78.31 78 THR A N 1
ATOM 572 C CA . THR A 1 78 ? -5.145 2.397 -7.359 1.00 78.31 78 THR A CA 1
ATOM 573 C C . THR A 1 78 ? -4.721 3.876 -7.410 1.00 78.31 78 THR A C 1
ATOM 575 O O . THR A 1 78 ? -4.942 4.529 -8.432 1.00 78.31 78 THR A O 1
ATOM 578 N N . PRO A 1 79 ? -4.088 4.415 -6.353 1.00 86.44 79 PRO A N 1
ATOM 579 C CA . PRO A 1 79 ? -3.597 5.794 -6.329 1.00 86.44 79 PRO A CA 1
ATOM 580 C C . PRO A 1 79 ? -2.571 6.116 -7.425 1.00 86.44 79 PRO A C 1
ATOM 582 O O . PRO A 1 79 ? -1.832 5.239 -7.871 1.00 86.44 79 PRO A O 1
ATOM 585 N N . LYS A 1 80 ? -2.446 7.390 -7.804 1.00 91.25 80 LYS A N 1
ATOM 586 C CA . LYS A 1 80 ? -1.341 7.891 -8.643 1.00 91.25 80 LYS A CA 1
ATOM 587 C C . LYS A 1 80 ? -0.065 8.125 -7.832 1.00 91.25 80 LYS A C 1
ATOM 589 O O . LYS A 1 80 ? -0.109 8.362 -6.623 1.00 91.25 80 LYS A O 1
ATOM 594 N N . ILE A 1 81 ? 1.086 8.181 -8.503 1.00 91.38 81 ILE A N 1
ATOM 595 C CA . ILE A 1 81 ? 2.379 8.515 -7.887 1.00 91.38 81 ILE A CA 1
ATOM 596 C C . ILE A 1 81 ? 2.303 9.862 -7.166 1.00 91.38 81 ILE A C 1
ATOM 598 O O . ILE A 1 81 ? 2.777 9.981 -6.039 1.00 91.38 81 ILE A O 1
ATOM 602 N N . SER A 1 82 ? 1.691 10.878 -7.783 1.00 92.25 82 SER A N 1
ATOM 603 C CA . SER A 1 82 ? 1.563 12.212 -7.181 1.00 92.25 82 SER A CA 1
ATOM 604 C C . SER A 1 82 ? 0.751 12.210 -5.882 1.00 92.25 82 SER A C 1
ATOM 606 O O . SER A 1 82 ? 1.022 12.997 -4.979 1.00 92.25 82 SER A O 1
ATOM 608 N N . GLU A 1 83 ? -0.248 11.335 -5.793 1.00 92.06 83 GLU A N 1
ATOM 609 C CA . GLU A 1 83 ? -1.130 11.183 -4.636 1.00 92.06 83 GLU A CA 1
ATOM 610 C C . GLU A 1 83 ? -0.401 10.482 -3.488 1.00 92.06 83 GLU A C 1
ATOM 612 O O . GLU A 1 83 ? -0.295 11.026 -2.387 1.00 92.06 83 GLU A O 1
ATOM 617 N N . LEU A 1 84 ? 0.213 9.330 -3.771 1.00 88.75 84 LEU A N 1
ATOM 618 C CA . LEU A 1 84 ? 1.042 8.613 -2.803 1.00 88.75 84 LEU A CA 1
ATOM 619 C C . LEU A 1 84 ? 2.195 9.486 -2.304 1.00 88.75 84 LEU A C 1
ATOM 621 O O . LEU A 1 84 ? 2.450 9.553 -1.106 1.00 88.75 84 LEU A O 1
ATOM 625 N N . ARG A 1 85 ? 2.865 10.212 -3.202 1.00 88.62 85 ARG A N 1
ATOM 626 C CA . ARG A 1 85 ? 3.956 11.120 -2.843 1.00 88.62 85 ARG A CA 1
ATOM 627 C C . ARG A 1 85 ? 3.492 12.217 -1.881 1.00 88.62 85 ARG A C 1
ATOM 629 O O . ARG A 1 85 ? 4.153 12.419 -0.869 1.00 88.62 85 ARG A O 1
ATOM 636 N N . ARG A 1 86 ? 2.347 12.866 -2.130 1.00 88.88 86 ARG A N 1
ATOM 637 C CA . ARG A 1 86 ? 1.750 13.844 -1.195 1.00 88.88 86 ARG A CA 1
ATOM 638 C C . ARG A 1 86 ? 1.483 13.237 0.184 1.00 88.88 86 ARG A C 1
ATOM 640 O O . ARG A 1 86 ? 1.802 13.865 1.194 1.00 88.88 86 ARG A O 1
ATOM 647 N N . ALA A 1 87 ? 0.971 12.007 0.227 1.00 85.69 87 ALA A N 1
ATOM 648 C CA . ALA A 1 87 ? 0.744 11.301 1.484 1.00 85.69 87 ALA A CA 1
ATOM 649 C C . ALA A 1 87 ? 2.060 11.000 2.226 1.00 85.69 87 ALA A C 1
ATOM 651 O O . ALA A 1 87 ? 2.146 11.204 3.433 1.00 85.69 87 ALA A O 1
ATOM 652 N N . TYR A 1 88 ? 3.106 10.573 1.515 1.00 81.69 88 TYR A N 1
ATOM 653 C CA . TYR A 1 88 ? 4.396 10.222 2.115 1.00 81.69 88 TYR A CA 1
ATOM 654 C C . TYR A 1 88 ? 5.279 11.422 2.481 1.00 81.69 88 TYR A C 1
ATOM 656 O O . TYR A 1 88 ? 6.027 11.343 3.453 1.00 81.69 88 TYR A O 1
ATOM 664 N N . GLU A 1 89 ? 5.244 12.512 1.711 1.00 82.56 89 GLU A N 1
ATOM 665 C CA . GLU A 1 89 ? 6.064 13.710 1.943 1.00 82.56 89 GLU A CA 1
ATOM 666 C C . GLU A 1 89 ? 5.416 14.691 2.924 1.00 82.56 89 GLU A C 1
ATOM 668 O O . GLU A 1 89 ? 6.122 15.416 3.624 1.00 82.56 89 GLU A O 1
ATOM 673 N N . SER A 1 90 ? 4.085 14.774 2.938 1.00 82.81 90 SER A N 1
ATOM 674 C CA . SER A 1 90 ? 3.353 15.851 3.619 1.00 82.81 90 S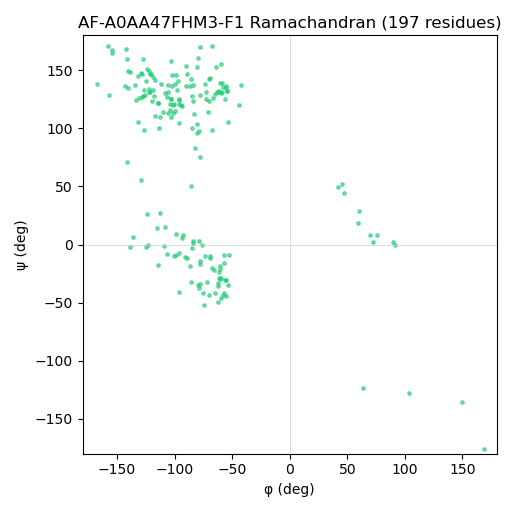ER A CA 1
ATOM 675 C C . SER A 1 90 ? 2.143 15.375 4.421 1.00 82.81 90 SER A C 1
ATOM 677 O O . SER A 1 90 ? 1.399 16.214 4.919 1.00 82.81 90 SER A O 1
ATOM 679 N N . GLU A 1 91 ? 1.934 14.059 4.547 1.00 82.81 91 GLU A N 1
ATOM 680 C CA . GLU A 1 91 ? 0.785 13.459 5.253 1.00 82.81 91 GLU A CA 1
ATOM 681 C C . GLU A 1 91 ? -0.577 13.872 4.665 1.00 82.81 91 GLU A C 1
ATOM 683 O O . GLU A 1 91 ? -1.629 13.723 5.288 1.00 82.81 91 GLU A O 1
ATOM 688 N N . ASP A 1 92 ? -0.570 14.368 3.428 1.00 87.38 92 ASP A N 1
ATOM 689 C CA . ASP A 1 92 ? -1.764 14.830 2.743 1.00 87.38 92 ASP A CA 1
ATOM 690 C C . ASP A 1 92 ? -2.473 13.658 2.063 1.00 87.38 92 ASP A C 1
ATOM 692 O O . ASP A 1 92 ? -2.103 13.206 0.975 1.00 87.38 92 ASP A O 1
ATOM 696 N N . ILE A 1 93 ? -3.513 13.183 2.742 1.00 88.06 93 ILE A N 1
ATOM 697 C CA . ILE A 1 93 ? -4.394 12.093 2.312 1.00 88.06 93 ILE A CA 1
ATOM 698 C C . ILE A 1 93 ? -5.786 12.597 1.910 1.00 88.06 93 ILE A C 1
ATOM 700 O O . ILE A 1 93 ? -6.716 11.807 1.804 1.00 88.06 93 ILE A O 1
ATOM 704 N N . SER A 1 94 ? -5.952 13.907 1.684 1.00 88.56 94 SER A N 1
ATOM 705 C CA . SER A 1 94 ? -7.252 14.525 1.350 1.00 88.56 94 SER A CA 1
ATOM 706 C C . SER A 1 94 ? -7.884 13.999 0.055 1.00 88.56 94 SER A C 1
ATOM 708 O O . SER A 1 94 ? -9.078 14.167 -0.172 1.00 88.56 94 SER A O 1
ATOM 710 N N . TRP A 1 95 ? -7.072 13.374 -0.794 1.00 90.00 95 TRP A N 1
ATOM 711 C CA . TRP A 1 95 ? -7.464 12.755 -2.056 1.00 90.00 95 TRP A CA 1
ATOM 712 C C . TRP A 1 95 ? -7.936 11.301 -1.897 1.00 90.00 95 TRP A C 1
ATOM 714 O O . TRP A 1 95 ? -8.570 10.767 -2.807 1.00 90.00 95 TRP A O 1
ATOM 724 N N . ALA A 1 96 ? -7.605 10.644 -0.780 1.00 89.56 96 ALA A N 1
ATOM 725 C CA . ALA A 1 96 ? -7.915 9.238 -0.568 1.00 89.56 96 ALA A CA 1
ATOM 726 C C . ALA A 1 96 ? -9.391 9.078 -0.194 1.00 89.56 96 ALA A C 1
ATOM 728 O O . ALA A 1 96 ? -9.881 9.718 0.737 1.00 89.56 96 ALA A O 1
ATOM 729 N N . ASN A 1 97 ? -10.092 8.194 -0.903 1.00 86.50 97 ASN A N 1
ATOM 730 C CA . ASN A 1 97 ? -11.478 7.860 -0.578 1.00 86.50 97 ASN A CA 1
ATOM 731 C C . ASN A 1 97 ? -11.539 6.884 0.604 1.00 86.50 97 ASN A C 1
ATOM 733 O O . ASN A 1 97 ? -12.391 7.011 1.485 1.00 86.50 97 ASN A O 1
ATOM 737 N N . THR A 1 98 ? -10.580 5.953 0.645 1.00 85.94 98 THR A N 1
ATOM 738 C CA . THR A 1 98 ? -10.390 5.036 1.766 1.00 85.94 98 THR A CA 1
ATOM 739 C C . THR A 1 98 ? -8.982 5.175 2.325 1.00 85.94 98 THR A C 1
ATOM 741 O O . THR A 1 98 ? -7.991 5.153 1.592 1.00 85.94 98 THR A O 1
ATOM 744 N N . SER A 1 99 ? -8.891 5.302 3.647 1.00 88.38 99 SER A N 1
ATOM 745 C CA . SER A 1 99 ? -7.636 5.349 4.382 1.00 88.38 99 SER A CA 1
ATOM 746 C C . SER A 1 99 ? -7.724 4.574 5.692 1.00 88.38 99 SER A C 1
ATOM 748 O O . SER A 1 99 ? -8.672 4.734 6.462 1.00 88.38 99 SER A O 1
ATOM 750 N N . LEU A 1 100 ? -6.707 3.764 5.983 1.00 86.44 100 LEU A N 1
ATOM 751 C CA . LEU A 1 100 ? -6.454 3.247 7.328 1.00 86.44 100 LEU A CA 1
ATOM 752 C C . LEU A 1 100 ? -5.106 3.771 7.795 1.00 86.44 100 LEU A C 1
ATOM 754 O O . LEU A 1 100 ? -4.077 3.356 7.271 1.00 86.44 100 LEU A O 1
ATOM 758 N N . VAL A 1 101 ? -5.127 4.662 8.782 1.00 84.81 101 VAL A N 1
ATOM 759 C CA . VAL A 1 101 ? -3.935 5.327 9.303 1.00 84.81 101 VAL A CA 1
ATOM 760 C C . VAL A 1 101 ? -3.684 4.910 10.742 1.00 84.81 101 VAL A C 1
ATOM 762 O O . VAL A 1 101 ? -4.535 5.138 11.596 1.00 84.81 101 VAL A O 1
ATOM 765 N N . CYS A 1 102 ? -2.517 4.343 11.025 1.00 79.94 102 CYS A N 1
ATOM 766 C CA . CYS A 1 102 ? -2.092 3.946 12.359 1.00 79.94 102 CYS A CA 1
ATOM 767 C C . CYS A 1 102 ? -0.849 4.723 12.813 1.00 79.94 102 CYS A C 1
ATOM 769 O O . CYS A 1 102 ? 0.080 4.996 12.045 1.00 79.94 102 CYS A O 1
ATOM 771 N N . THR A 1 103 ? -0.831 5.073 14.091 1.00 74.38 103 THR A N 1
ATOM 772 C CA . THR A 1 103 ? 0.247 5.791 14.768 1.00 74.38 103 THR A CA 1
ATOM 773 C C . THR A 1 103 ? 1.084 4.827 15.616 1.00 74.38 103 THR A C 1
ATOM 775 O O . THR A 1 103 ? 0.654 3.724 15.956 1.00 74.38 103 THR A O 1
ATOM 778 N N . GLN A 1 104 ? 2.330 5.204 15.929 1.00 67.06 104 GLN A N 1
ATOM 779 C CA . GLN A 1 104 ? 3.260 4.321 16.659 1.00 67.06 104 GLN A CA 1
ATOM 780 C C . GLN A 1 104 ? 2.822 4.012 18.099 1.00 67.06 104 GLN A C 1
ATOM 782 O O . GLN A 1 104 ? 3.251 3.009 18.662 1.00 67.06 104 GLN A O 1
ATOM 787 N N . ASP A 1 105 ? 1.982 4.860 18.685 1.00 67.31 105 ASP A N 1
ATOM 788 C CA . ASP A 1 105 ? 1.350 4.683 19.996 1.00 67.31 105 ASP A CA 1
ATOM 789 C C . ASP A 1 105 ? 0.137 3.728 19.960 1.00 67.31 105 ASP A C 1
ATOM 791 O O . ASP A 1 105 ? -0.502 3.510 20.986 1.00 67.31 105 ASP A O 1
ATOM 795 N N . GLY A 1 106 ? -0.162 3.126 18.802 1.00 68.00 106 GLY A N 1
ATOM 796 C CA . GLY A 1 106 ? -1.186 2.091 18.642 1.00 68.00 106 GLY A CA 1
ATOM 797 C C . GLY A 1 106 ? -2.575 2.616 18.275 1.00 68.00 106 GLY A C 1
ATOM 798 O O . GLY A 1 106 ? -3.494 1.819 18.089 1.00 68.00 106 GLY A O 1
ATOM 799 N N . GLY A 1 107 ? -2.745 3.933 18.137 1.00 80.25 107 GLY A N 1
ATOM 800 C CA . GLY A 1 107 ? -3.990 4.522 17.653 1.00 80.25 107 GLY A CA 1
ATOM 801 C C . GLY A 1 107 ? -4.178 4.290 16.154 1.00 80.25 107 GLY A C 1
ATOM 802 O O . GLY A 1 107 ? -3.285 4.572 15.364 1.00 80.25 107 GLY A O 1
ATOM 803 N N . CYS A 1 108 ? -5.349 3.816 15.733 1.00 82.81 108 CYS A N 1
ATOM 804 C CA . CYS A 1 108 ? -5.684 3.691 14.316 1.00 82.81 108 CYS A CA 1
ATOM 805 C C . CYS A 1 108 ? -6.945 4.481 13.977 1.00 82.81 108 CYS A C 1
ATOM 807 O O . CYS A 1 108 ? -7.840 4.656 14.807 1.00 82.81 108 CYS A O 1
ATOM 809 N N . ARG A 1 109 ? -7.019 4.974 12.742 1.00 86.69 109 ARG A N 1
ATOM 810 C CA . ARG A 1 109 ? -8.161 5.707 12.205 1.00 86.69 109 ARG A CA 1
ATOM 811 C C . ARG A 1 109 ? -8.514 5.177 10.826 1.00 86.69 109 ARG A C 1
ATOM 813 O O . ARG A 1 109 ? -7.672 5.197 9.934 1.00 86.69 109 ARG A O 1
ATOM 820 N N . PHE A 1 110 ? -9.758 4.759 10.649 1.00 88.25 110 PHE A N 1
ATOM 821 C CA . PHE A 1 110 ? -10.315 4.395 9.352 1.00 88.25 110 PHE A CA 1
ATOM 822 C C . PHE A 1 110 ? -11.178 5.545 8.833 1.00 88.25 110 PHE A C 1
ATOM 824 O O . PHE A 1 110 ? -12.109 5.969 9.520 1.00 88.25 110 PHE A O 1
ATOM 831 N N . ASN A 1 111 ? -10.841 6.105 7.671 1.00 88.50 111 ASN A N 1
ATOM 832 C CA . ASN A 1 111 ? -11.477 7.302 7.105 1.00 88.50 111 ASN A CA 1
ATOM 833 C C . ASN A 1 111 ? -11.618 8.434 8.132 1.00 88.50 111 ASN A C 1
ATOM 835 O O . ASN A 1 111 ? -12.672 9.047 8.305 1.00 88.50 111 ASN A O 1
ATOM 839 N N . GLY A 1 112 ? -10.545 8.653 8.894 1.00 86.62 112 GLY A N 1
ATOM 840 C CA . GLY A 1 112 ? -10.499 9.664 9.940 1.00 86.62 112 GLY A CA 1
ATOM 841 C C . GLY A 1 112 ? -11.310 9.341 11.198 1.00 86.62 112 GLY A C 1
ATOM 842 O O . GLY A 1 112 ? -11.294 10.163 12.108 1.00 86.62 112 GLY A O 1
ATOM 843 N N . LYS A 1 113 ? -11.971 8.185 11.323 1.00 88.12 113 LYS A N 1
ATOM 844 C CA . LYS A 1 113 ? -12.668 7.760 12.551 1.00 88.12 113 LYS A CA 1
ATOM 845 C C . LYS A 1 113 ? -11.793 6.811 13.373 1.00 88.12 113 LYS A C 1
ATOM 847 O O . LYS A 1 113 ? -11.242 5.885 12.785 1.00 88.12 113 LYS A O 1
ATOM 852 N N . PRO A 1 114 ? -11.650 7.001 14.699 1.00 87.19 114 PRO A N 1
ATOM 853 C CA . PRO A 1 114 ? -10.891 6.079 15.542 1.00 87.19 114 PRO A CA 1
ATOM 854 C C . PRO A 1 114 ? -11.398 4.640 15.419 1.00 87.19 114 PRO A C 1
ATOM 856 O O . PRO A 1 114 ? -12.604 4.408 15.480 1.00 87.19 114 PRO A O 1
ATOM 859 N N . VAL A 1 115 ? -10.474 3.692 15.282 1.00 83.38 115 VAL A N 1
ATOM 860 C CA . VAL A 1 115 ? -10.753 2.254 15.307 1.00 83.38 115 VAL A CA 1
ATOM 861 C C . VAL A 1 115 ? -9.861 1.588 16.343 1.00 83.38 115 VAL A C 1
ATOM 863 O O . VAL A 1 115 ? -8.658 1.843 16.407 1.00 83.38 115 VAL A O 1
ATOM 866 N N . SER A 1 116 ? -10.456 0.737 17.172 1.00 75.94 116 SER A N 1
ATOM 867 C CA . SER A 1 116 ? -9.708 -0.079 18.123 1.00 75.94 116 SER A CA 1
ATOM 868 C C . SER A 1 116 ? -9.204 -1.319 17.402 1.00 75.94 116 SER A C 1
ATOM 870 O O . SER A 1 116 ? -10.003 -2.157 16.995 1.00 75.94 116 SER A O 1
ATOM 872 N N . LEU A 1 117 ? -7.888 -1.427 17.225 1.00 72.31 117 LEU A N 1
ATOM 873 C CA . LEU A 1 117 ? -7.256 -2.659 16.767 1.00 72.31 117 LEU A CA 1
ATOM 874 C C . LEU A 1 117 ? -6.620 -3.362 17.978 1.00 72.31 117 LEU A C 1
ATOM 876 O O . LEU A 1 117 ? -5.997 -2.692 18.802 1.00 72.31 117 LEU A O 1
ATOM 880 N N . PRO A 1 118 ? -6.768 -4.688 18.124 1.00 63.38 118 PRO A N 1
ATOM 881 C CA . PRO A 1 118 ? -6.109 -5.441 19.182 1.00 63.38 118 PRO A CA 1
ATOM 882 C C . PRO A 1 118 ? -4.584 -5.357 19.026 1.00 63.38 118 PRO A C 1
ATOM 884 O O . PRO A 1 118 ? -4.053 -5.598 17.939 1.00 63.38 118 PRO A O 1
ATOM 887 N N . GLY A 1 119 ? -3.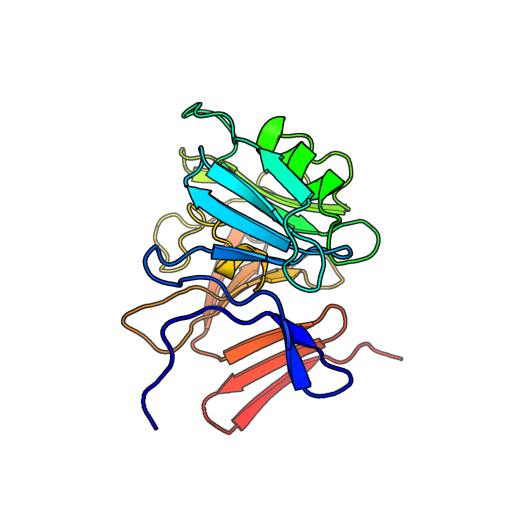884 -5.037 20.118 1.00 56.09 119 GLY A N 1
ATOM 888 C CA . GLY A 1 119 ? -2.427 -4.833 20.143 1.00 56.09 119 GLY A CA 1
ATOM 889 C C . GLY A 1 119 ? -1.599 -6.121 20.043 1.00 56.09 119 GLY A C 1
ATOM 890 O O . GLY A 1 119 ? -0.389 -6.068 19.848 1.00 56.09 119 GLY A O 1
ATOM 891 N N . ASP A 1 120 ? -2.257 -7.274 20.155 1.00 51.88 120 ASP A N 1
ATOM 892 C CA . ASP A 1 120 ? -1.656 -8.559 20.521 1.00 51.88 120 ASP A CA 1
ATOM 893 C C . ASP A 1 120 ? -1.603 -9.554 19.347 1.00 51.88 120 ASP A C 1
ATOM 895 O O . ASP A 1 120 ? -1.164 -10.696 19.493 1.00 51.88 120 ASP A O 1
ATOM 899 N N . SER A 1 121 ? -2.118 -9.170 18.179 1.00 55.84 121 SER A N 1
ATOM 900 C CA . SER A 1 121 ? -2.329 -10.107 17.075 1.00 55.84 121 SER A CA 1
ATOM 901 C C . SER A 1 121 ? -1.116 -10.209 16.142 1.00 55.84 121 SER A C 1
ATOM 903 O O . SER A 1 121 ? -0.351 -9.263 15.967 1.00 55.84 121 SER A O 1
ATOM 905 N N . HIS A 1 122 ? -0.963 -11.352 15.462 1.00 61.94 122 HIS A N 1
ATOM 906 C CA . HIS A 1 122 ? -0.002 -11.536 14.361 1.00 61.94 122 HIS A C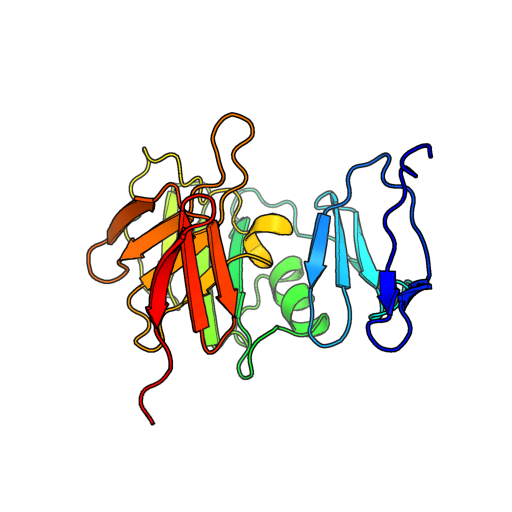A 1
ATOM 907 C C . HIS A 1 122 ? -0.204 -10.533 13.198 1.00 61.94 122 HIS A C 1
ATOM 909 O O . HIS A 1 122 ? 0.633 -10.433 12.298 1.00 61.94 122 HIS A O 1
ATOM 915 N N . CYS A 1 123 ? -1.292 -9.763 13.228 1.00 69.06 123 CYS A N 1
ATOM 916 C CA . CYS A 1 123 ? -1.590 -8.653 12.341 1.00 69.06 123 CYS A CA 1
ATOM 917 C C . CYS A 1 123 ? -0.872 -7.385 12.818 1.00 69.06 123 CYS A C 1
ATOM 919 O O . CYS A 1 123 ? -1.433 -6.553 13.526 1.00 69.06 123 CYS A O 1
ATOM 921 N N . ASN A 1 124 ? 0.400 -7.245 12.445 1.00 68.69 124 ASN A N 1
ATOM 922 C CA . ASN A 1 124 ? 1.192 -6.078 12.816 1.00 68.69 124 ASN A CA 1
ATOM 923 C C . ASN A 1 124 ? 0.900 -4.874 11.896 1.00 68.69 124 ASN A C 1
ATOM 925 O O . ASN A 1 124 ? 1.518 -4.718 10.842 1.00 68.69 124 ASN A O 1
ATOM 929 N N . PHE A 1 125 ? 0.006 -3.987 12.338 1.00 70.19 125 PHE A N 1
ATOM 930 C CA . PHE A 1 125 ? -0.363 -2.753 11.629 1.00 70.19 125 PHE A CA 1
ATOM 931 C C . PHE A 1 125 ? 0.682 -1.627 11.734 1.00 70.19 125 PHE A C 1
ATOM 933 O O . PHE A 1 125 ? 0.518 -0.578 11.123 1.00 70.19 125 PHE A O 1
ATOM 940 N N . SER A 1 126 ? 1.805 -1.822 12.435 1.00 63.56 126 SER A N 1
ATOM 941 C CA . SER A 1 126 ? 2.906 -0.840 12.405 1.00 63.56 126 SER A CA 1
ATOM 942 C C . SER A 1 126 ? 3.632 -0.781 11.050 1.00 63.56 126 SER A C 1
ATOM 944 O O . SER A 1 126 ? 4.428 0.128 10.825 1.00 63.56 126 SER A O 1
ATOM 946 N N . ARG A 1 127 ? 3.351 -1.731 10.142 1.00 66.19 127 ARG A N 1
ATOM 947 C CA . ARG A 1 127 ? 3.962 -1.856 8.809 1.00 66.19 127 ARG A CA 1
ATOM 948 C C . ARG A 1 127 ? 2.987 -1.605 7.651 1.00 66.19 127 ARG A C 1
ATOM 950 O O . ARG A 1 127 ? 3.193 -2.145 6.574 1.00 66.19 127 ARG A O 1
ATOM 957 N N . LEU A 1 128 ? 1.922 -0.815 7.832 1.00 70.88 128 LEU A N 1
ATOM 958 C CA . LEU A 1 128 ? 0.969 -0.578 6.727 1.00 70.88 128 LEU A CA 1
ATOM 959 C C . LEU A 1 128 ? 1.599 0.109 5.504 1.00 70.88 128 LEU A C 1
ATOM 961 O O . LEU A 1 128 ? 1.096 -0.051 4.403 1.00 70.88 128 LEU A O 1
ATOM 965 N N . THR A 1 129 ? 2.702 0.836 5.688 1.00 65.44 129 THR A N 1
ATOM 966 C CA . THR A 1 129 ? 3.452 1.490 4.603 1.00 65.44 129 THR A CA 1
ATOM 967 C C . THR A 1 129 ? 4.471 0.588 3.905 1.00 65.44 129 THR A C 1
ATOM 969 O O . THR A 1 129 ? 5.097 1.040 2.949 1.00 65.44 129 THR A O 1
ATOM 972 N N . ASP A 1 130 ? 4.645 -0.659 4.356 1.00 72.19 130 ASP A N 1
ATOM 973 C CA . ASP A 1 130 ? 5.442 -1.671 3.651 1.00 72.19 130 ASP A CA 1
ATOM 974 C C . ASP A 1 130 ? 4.842 -1.878 2.256 1.00 72.19 130 ASP A C 1
ATOM 976 O O . ASP A 1 130 ? 3.624 -2.049 2.113 1.00 72.19 130 ASP A O 1
ATOM 980 N N . GLY A 1 131 ? 5.680 -1.853 1.219 1.00 70.44 131 GLY A N 1
ATOM 981 C CA . GLY A 1 131 ? 5.210 -1.930 -0.161 1.00 70.44 131 GLY A CA 1
ATOM 982 C C . GLY A 1 131 ? 4.445 -3.220 -0.453 1.00 70.44 131 GLY A C 1
ATOM 983 O O . GLY A 1 131 ? 3.497 -3.223 -1.236 1.00 70.44 131 GLY A O 1
ATOM 984 N N . TYR A 1 132 ? 4.772 -4.313 0.243 1.00 71.81 132 TYR A N 1
ATOM 985 C CA . TYR A 1 132 ? 3.983 -5.538 0.191 1.00 71.81 132 TYR A CA 1
ATOM 986 C C . TYR A 1 132 ? 2.567 -5.310 0.721 1.00 71.81 132 TYR A C 1
ATOM 988 O O . TYR A 1 132 ? 1.599 -5.694 0.072 1.00 71.81 132 TYR A O 1
ATOM 996 N N . VAL A 1 133 ? 2.435 -4.690 1.890 1.00 73.62 133 VAL A N 1
ATOM 997 C CA . VAL A 1 133 ? 1.147 -4.513 2.570 1.00 73.62 133 VAL A CA 1
ATOM 998 C C . VAL A 1 133 ? 0.264 -3.511 1.822 1.00 73.62 133 VAL A C 1
ATOM 1000 O O . VAL A 1 133 ? -0.899 -3.816 1.561 1.00 73.62 133 VAL A O 1
ATOM 1003 N N . GLN A 1 134 ? 0.827 -2.386 1.373 1.00 78.88 134 GLN A N 1
ATOM 1004 C CA . GLN A 1 134 ? 0.122 -1.381 0.567 1.00 78.88 134 GLN A CA 1
ATOM 1005 C C . GLN A 1 134 ? -0.388 -1.943 -0.774 1.00 78.88 134 GLN A C 1
ATOM 1007 O O . GLN A 1 134 ? -1.415 -1.486 -1.272 1.00 78.88 134 GLN A O 1
ATOM 1012 N N . ASN A 1 135 ? 0.273 -2.957 -1.342 1.00 75.06 135 ASN A N 1
ATOM 1013 C CA . ASN A 1 135 ? -0.183 -3.623 -2.569 1.00 75.06 135 ASN A CA 1
ATOM 1014 C C . ASN A 1 135 ? -1.139 -4.803 -2.322 1.00 75.06 135 ASN A C 1
ATOM 1016 O O . ASN A 1 135 ? -1.694 -5.340 -3.277 1.00 75.06 135 ASN A O 1
ATOM 1020 N N . ASN A 1 136 ? -1.286 -5.277 -1.081 1.00 75.06 136 ASN A N 1
ATOM 1021 C CA . ASN A 1 136 ? -2.012 -6.512 -0.771 1.00 75.06 136 ASN A CA 1
ATOM 1022 C C . ASN A 1 136 ? -3.051 -6.299 0.339 1.00 75.06 136 ASN A C 1
ATOM 1024 O O . ASN A 1 136 ? -3.063 -7.004 1.355 1.00 75.06 136 ASN A O 1
ATOM 1028 N N . TRP A 1 137 ? -3.949 -5.343 0.126 1.00 78.88 137 TRP A N 1
ATOM 1029 C CA . TRP A 1 137 ? -5.092 -5.097 0.997 1.00 78.88 137 TRP A CA 1
ATOM 1030 C C . TRP A 1 137 ? -6.335 -4.715 0.188 1.00 78.88 137 TRP A C 1
ATOM 1032 O O . TRP A 1 137 ? -6.254 -4.453 -1.009 1.00 78.88 137 TRP A O 1
ATOM 1042 N N . THR A 1 138 ? -7.490 -4.708 0.846 1.00 76.56 138 THR A N 1
ATOM 1043 C CA . THR A 1 138 ? -8.744 -4.182 0.299 1.00 76.56 138 THR A CA 1
ATOM 1044 C C . THR A 1 138 ? -9.712 -3.815 1.412 1.00 76.56 138 THR A C 1
ATOM 1046 O O . THR A 1 138 ? -9.500 -4.163 2.580 1.00 76.56 138 THR A O 1
ATOM 1049 N N . VAL A 1 139 ? -10.796 -3.156 1.030 1.00 77.12 139 VAL A N 1
ATOM 1050 C CA . VAL A 1 139 ? -11.942 -2.853 1.874 1.00 77.12 139 VAL A CA 1
ATOM 1051 C C . VAL A 1 139 ? -13.192 -3.518 1.290 1.00 77.12 139 VAL A C 1
ATOM 1053 O O . VAL A 1 139 ? -13.339 -3.615 0.075 1.00 77.12 139 VAL A O 1
ATOM 1056 N N . SER A 1 140 ? -14.096 -4.005 2.141 1.00 73.44 140 SER A N 1
ATOM 1057 C CA . SER A 1 140 ? -15.409 -4.464 1.683 1.00 73.44 140 SER A CA 1
ATOM 1058 C C . SER A 1 140 ? -16.223 -3.297 1.104 1.00 73.44 140 SER A C 1
ATOM 1060 O O . SER A 1 140 ? -16.056 -2.163 1.557 1.00 73.44 140 SER A O 1
ATOM 1062 N N . PRO A 1 141 ? -17.156 -3.548 0.166 1.00 71.56 141 PRO A N 1
ATOM 1063 C CA . PRO A 1 141 ? -17.957 -2.487 -0.457 1.00 71.56 141 PRO A CA 1
ATOM 1064 C C . PRO A 1 141 ? -18.741 -1.613 0.536 1.00 71.56 141 PRO A C 1
ATOM 1066 O O . PRO A 1 141 ? -18.947 -0.426 0.302 1.00 71.56 141 PRO A O 1
ATOM 1069 N N . ASP A 1 142 ? -19.155 -2.183 1.670 1.00 75.31 142 ASP A N 1
ATOM 1070 C CA . ASP A 1 142 ? -19.856 -1.479 2.750 1.00 75.31 142 ASP A CA 1
ATOM 1071 C C . ASP A 1 142 ? -18.918 -0.753 3.737 1.00 75.31 142 ASP A C 1
ATOM 1073 O O . ASP A 1 142 ? -19.376 -0.162 4.717 1.00 75.31 142 ASP A O 1
ATOM 1077 N N . GLY A 1 143 ? -17.601 -0.812 3.516 1.00 75.38 143 GLY A N 1
ATOM 1078 C CA . GLY A 1 143 ? -16.587 -0.195 4.369 1.00 75.38 143 GLY A CA 1
ATOM 1079 C C . GLY A 1 143 ? -16.419 -0.859 5.738 1.00 75.38 143 GLY A C 1
ATOM 1080 O O . GLY A 1 143 ? -15.727 -0.313 6.599 1.00 75.38 143 GLY A O 1
ATOM 1081 N N . ARG A 1 144 ? -17.061 -2.009 5.983 1.00 82.88 144 ARG A N 1
ATOM 1082 C CA . ARG A 1 144 ? -17.049 -2.671 7.292 1.00 82.88 144 ARG A CA 1
ATOM 1083 C C . ARG A 1 144 ? -15.775 -3.461 7.552 1.00 82.88 144 ARG A C 1
ATOM 1085 O O . ARG A 1 144 ? -15.338 -3.532 8.700 1.00 82.88 144 ARG A O 1
ATOM 1092 N N . PHE A 1 145 ? -15.203 -4.075 6.524 1.00 81.12 145 PHE A N 1
ATOM 1093 C CA . PHE A 1 145 ? -14.064 -4.967 6.662 1.00 81.12 145 PHE A CA 1
ATOM 1094 C C . PHE A 1 145 ? -12.854 -4.433 5.914 1.00 81.12 145 PHE A C 1
ATOM 1096 O O . PHE A 1 145 ? -12.934 -4.174 4.720 1.00 81.12 145 PHE A O 1
ATOM 1103 N N . VAL A 1 146 ? -11.714 -4.341 6.596 1.00 81.50 146 VAL A N 1
ATOM 1104 C CA . VAL A 1 146 ? -10.411 -4.160 5.944 1.00 81.50 146 VAL A CA 1
ATOM 1105 C C . VAL A 1 146 ? -9.689 -5.496 5.959 1.00 81.50 146 VAL A C 1
ATOM 1107 O O . VAL A 1 146 ? -9.533 -6.111 7.014 1.00 81.50 146 VAL A O 1
ATOM 1110 N N . ILE A 1 147 ? -9.262 -5.961 4.791 1.00 79.75 147 ILE A N 1
ATOM 1111 C CA . ILE A 1 147 ? -8.594 -7.249 4.630 1.00 79.75 147 ILE A CA 1
ATOM 1112 C C . ILE A 1 147 ? -7.167 -6.986 4.181 1.00 79.75 147 ILE A C 1
ATOM 1114 O O . ILE A 1 147 ? -6.948 -6.369 3.147 1.00 79.75 147 ILE A O 1
ATOM 1118 N N . VAL A 1 148 ? -6.197 -7.466 4.953 1.00 77.94 148 VAL A N 1
ATOM 1119 C CA . VAL A 1 148 ? -4.769 -7.231 4.718 1.00 77.94 148 VAL A CA 1
ATOM 1120 C C . VAL A 1 148 ? -4.039 -8.561 4.657 1.00 77.94 148 VAL A C 1
ATOM 1122 O O . VAL A 1 148 ? -4.142 -9.369 5.580 1.00 77.94 148 VAL A O 1
ATOM 1125 N N . LYS A 1 149 ? -3.254 -8.792 3.609 1.00 74.56 149 LYS A N 1
ATOM 1126 C CA . LYS A 1 149 ? -2.334 -9.928 3.557 1.00 74.56 149 LYS A CA 1
ATOM 1127 C C . LYS A 1 149 ? -1.041 -9.554 4.267 1.00 74.56 149 LYS A C 1
ATOM 1129 O O . LYS A 1 149 ? -0.385 -8.581 3.901 1.00 74.56 149 LYS A O 1
ATOM 1134 N N . THR A 1 150 ? -0.645 -10.330 5.270 1.00 68.62 150 THR A N 1
ATOM 1135 C CA . THR A 1 150 ? 0.589 -10.059 6.013 1.00 68.62 150 THR A CA 1
ATOM 1136 C C . THR A 1 150 ? 1.739 -10.932 5.525 1.00 68.62 150 THR A C 1
ATOM 1138 O O . THR A 1 150 ? 1.575 -12.087 5.119 1.00 68.62 150 THR A O 1
ATOM 1141 N N . ARG A 1 151 ? 2.948 -10.364 5.564 1.00 63.00 151 ARG A N 1
ATOM 1142 C CA . ARG A 1 151 ? 4.192 -11.084 5.291 1.00 63.00 151 ARG A CA 1
ATOM 1143 C C . ARG A 1 151 ? 4.561 -11.882 6.547 1.00 63.00 151 ARG A C 1
ATOM 1145 O O . ARG A 1 151 ? 5.111 -11.330 7.495 1.00 63.00 151 ARG A O 1
ATOM 1152 N N . SER A 1 152 ? 4.232 -13.172 6.585 1.00 58.09 152 SER A N 1
ATOM 1153 C CA . SER A 1 152 ? 4.715 -14.078 7.636 1.00 58.09 152 SER A CA 1
ATOM 1154 C C . SER A 1 152 ? 5.876 -14.916 7.108 1.00 58.09 152 SER A C 1
ATOM 1156 O O . SER A 1 152 ? 5.724 -15.647 6.135 1.00 58.09 152 SER A O 1
ATOM 1158 N N . HIS A 1 153 ? 7.043 -14.809 7.749 1.00 48.25 153 HIS A N 1
ATOM 1159 C CA . HIS A 1 153 ? 8.236 -15.591 7.395 1.00 48.25 153 HIS A CA 1
ATOM 1160 C C . HIS A 1 153 ? 8.182 -17.041 7.903 1.00 48.25 153 HIS A C 1
ATOM 1162 O O . HIS A 1 153 ? 8.962 -17.873 7.452 1.00 48.25 153 HIS A O 1
ATOM 1168 N N . THR A 1 154 ? 7.294 -17.352 8.853 1.00 48.56 154 THR A N 1
ATOM 1169 C CA . THR A 1 154 ? 7.297 -18.632 9.587 1.00 48.56 154 THR A CA 1
ATOM 1170 C C . THR A 1 154 ? 5.975 -19.398 9.519 1.00 48.56 154 THR A C 1
ATOM 1172 O O . THR A 1 154 ? 5.889 -20.509 10.040 1.00 48.56 154 THR A O 1
ATOM 1175 N N . LYS A 1 155 ? 4.937 -18.854 8.869 1.00 46.69 155 LYS A N 1
ATOM 1176 C CA . LYS A 1 155 ? 3.648 -19.529 8.641 1.00 46.69 155 LYS A CA 1
ATOM 1177 C C . LYS A 1 155 ? 3.134 -19.219 7.233 1.00 46.69 155 LYS A C 1
ATOM 1179 O O . LYS A 1 155 ? 3.399 -18.140 6.712 1.00 46.69 155 LYS A O 1
ATOM 1184 N N . GLN A 1 156 ? 2.396 -20.166 6.642 1.00 53.41 156 GLN A N 1
ATOM 1185 C CA . GLN A 1 156 ? 1.625 -19.970 5.403 1.00 53.41 156 GLN A CA 1
ATOM 1186 C C . GLN A 1 156 ? 0.902 -18.614 5.447 1.00 53.41 156 GLN A C 1
ATOM 1188 O O . GLN A 1 156 ? 0.383 -18.253 6.504 1.00 53.41 156 GLN A O 1
ATOM 1193 N N . SER A 1 157 ? 0.914 -17.867 4.334 1.00 56.53 157 SER A N 1
ATOM 1194 C CA . SER A 1 157 ? 0.374 -16.504 4.249 1.00 56.53 157 SER A CA 1
ATOM 1195 C C . SER A 1 157 ? -0.977 -16.390 4.955 1.00 56.53 157 SER A C 1
ATOM 1197 O O . SER A 1 157 ? -1.926 -17.090 4.603 1.00 56.53 157 SER A O 1
ATOM 1199 N N . ALA A 1 158 ? -1.042 -15.523 5.963 1.00 64.94 158 ALA A N 1
ATOM 1200 C CA . ALA A 1 158 ? -2.258 -15.245 6.704 1.00 64.94 158 ALA A CA 1
ATOM 1201 C C . ALA A 1 158 ? -2.857 -13.922 6.227 1.00 64.94 158 ALA A C 1
ATOM 1203 O O . ALA A 1 158 ? -2.140 -12.981 5.874 1.00 64.94 158 ALA A O 1
ATOM 1204 N N . ALA A 1 159 ? -4.181 -13.858 6.225 1.00 74.00 159 ALA A N 1
ATOM 1205 C CA . ALA A 1 159 ? -4.914 -12.627 6.027 1.00 74.00 159 ALA A CA 1
ATOM 1206 C C . ALA A 1 159 ? -5.505 -12.152 7.352 1.00 74.00 159 ALA A C 1
ATOM 1208 O O . ALA A 1 159 ? -6.056 -12.931 8.134 1.00 74.00 159 ALA A O 1
ATOM 1209 N N . CYS A 1 160 ? -5.392 -10.854 7.572 1.00 78.44 160 CYS A N 1
ATOM 1210 C CA . CYS A 1 160 ? -5.940 -10.130 8.697 1.00 78.44 160 CYS A CA 1
ATOM 1211 C C . CYS A 1 160 ? -7.226 -9.455 8.253 1.00 78.44 160 CYS A C 1
ATOM 1213 O O . CYS A 1 160 ? -7.196 -8.584 7.389 1.00 78.44 160 CYS A O 1
ATOM 1215 N N . ILE A 1 161 ? -8.346 -9.875 8.833 1.00 80.19 161 ILE A N 1
ATOM 1216 C CA . ILE A 1 161 ? -9.662 -9.296 8.580 1.00 80.19 161 ILE A CA 1
ATOM 1217 C C . ILE A 1 161 ? -10.012 -8.426 9.780 1.00 80.19 161 ILE A C 1
ATOM 1219 O O . ILE A 1 161 ? -10.147 -8.932 10.896 1.00 80.19 161 ILE A O 1
ATOM 1223 N N . VAL A 1 162 ? -10.145 -7.128 9.550 1.00 81.44 162 VAL A N 1
ATOM 1224 C CA . VAL A 1 162 ? -10.506 -6.132 10.554 1.00 81.44 162 VAL A CA 1
ATOM 1225 C C . VAL A 1 162 ? -11.980 -5.794 10.391 1.00 81.44 162 VAL A C 1
ATOM 1227 O O . VAL A 1 162 ? -12.342 -5.194 9.388 1.00 81.44 162 VAL A O 1
ATOM 1230 N N . ASP A 1 163 ? -12.823 -6.147 11.360 1.00 83.75 163 ASP A N 1
ATOM 1231 C CA . ASP A 1 163 ? -14.180 -5.598 11.461 1.00 83.75 163 ASP A CA 1
ATOM 1232 C C . ASP A 1 163 ? -14.088 -4.213 12.113 1.00 83.75 163 ASP A C 1
ATOM 1234 O O . ASP A 1 163 ? -13.882 -4.093 13.325 1.00 83.75 163 ASP A O 1
ATOM 1238 N N . ILE A 1 164 ? -14.219 -3.173 11.291 1.00 83.62 164 ILE A N 1
ATOM 1239 C CA . ILE A 1 164 ? -14.132 -1.765 11.683 1.00 83.62 164 ILE A CA 1
ATOM 1240 C C . ILE A 1 164 ? -15.236 -1.398 12.678 1.00 83.62 164 ILE A C 1
ATOM 1242 O O . ILE A 1 164 ? -14.995 -0.625 13.604 1.00 83.62 164 ILE A O 1
ATOM 1246 N N . ALA A 1 165 ? -16.431 -1.973 12.526 1.00 83.19 165 ALA A N 1
ATOM 1247 C CA . ALA A 1 165 ? -17.563 -1.681 13.398 1.00 83.19 165 ALA A CA 1
ATOM 1248 C C . ALA A 1 165 ? -17.386 -2.290 14.797 1.00 83.19 165 ALA A C 1
ATOM 1250 O O . ALA A 1 165 ? -17.861 -1.726 15.780 1.00 83.19 165 ALA A O 1
ATOM 1251 N N . GLN A 1 166 ? -16.713 -3.439 14.889 1.00 81.25 166 GLN A N 1
ATOM 1252 C CA . GLN A 1 166 ? -16.527 -4.167 16.149 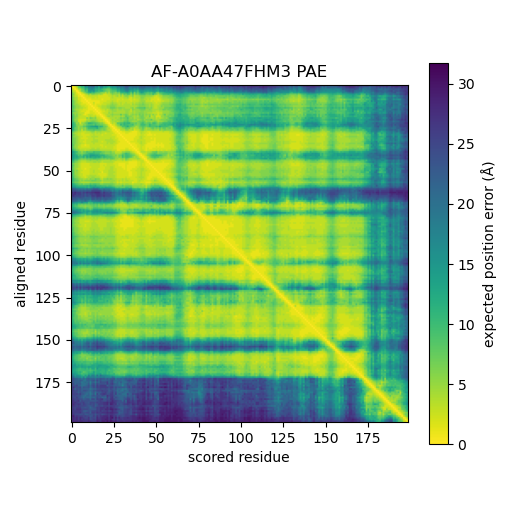1.00 81.25 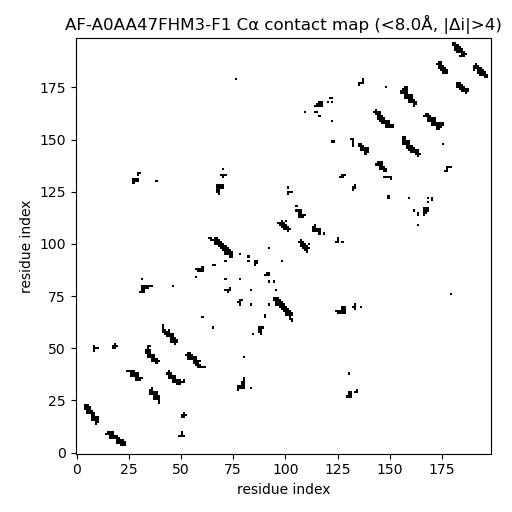166 GLN A CA 1
ATOM 1253 C C . GLN A 1 166 ? -15.147 -3.964 16.787 1.00 81.25 166 GLN A C 1
ATOM 1255 O O . GLN A 1 166 ? -14.934 -4.417 17.910 1.00 81.25 166 GLN A O 1
ATOM 1260 N N . GLY A 1 167 ? -14.195 -3.347 16.079 1.00 76.88 167 GLY A N 1
ATOM 1261 C CA . GLY A 1 167 ? -12.798 -3.274 16.516 1.00 76.88 167 GLY A CA 1
ATOM 1262 C C . GLY A 1 167 ? -12.155 -4.657 16.677 1.00 76.88 167 GLY A C 1
ATOM 1263 O O . GLY A 1 167 ? -11.297 -4.870 17.533 1.00 76.88 167 GLY A O 1
ATOM 1264 N N . LYS A 1 168 ? -12.622 -5.642 15.899 1.00 78.94 168 LYS A N 1
ATOM 1265 C CA . LYS A 1 168 ? -12.222 -7.045 16.036 1.00 78.94 168 LYS A CA 1
ATOM 1266 C C . LYS A 1 168 ? -11.337 -7.453 14.872 1.00 78.94 168 LYS A C 1
ATOM 1268 O O . LYS A 1 168 ? -11.716 -7.288 13.717 1.00 78.94 168 LYS A O 1
ATOM 1273 N N . VAL A 1 169 ? -10.201 -8.076 15.174 1.00 77.38 169 VAL A N 1
ATOM 1274 C CA . VAL A 1 169 ? -9.321 -8.668 14.159 1.00 77.38 169 VAL A CA 1
ATOM 1275 C C . VAL A 1 169 ? -9.453 -10.182 14.182 1.00 77.38 169 VAL A C 1
ATOM 1277 O O . VAL A 1 169 ? -9.388 -10.810 15.237 1.00 77.38 169 VAL A O 1
ATOM 1280 N N . THR A 1 170 ? -9.646 -10.767 13.003 1.00 77.12 170 THR A N 1
ATOM 1281 C CA . THR A 1 170 ? -9.649 -12.214 12.792 1.00 77.12 170 THR A CA 1
ATOM 1282 C C . THR A 1 170 ? -8.543 -12.576 11.813 1.00 77.12 170 THR A C 1
ATOM 1284 O O . THR A 1 170 ? -8.516 -12.081 10.688 1.00 77.12 170 THR A O 1
ATOM 1287 N N . GLU A 1 171 ? -7.643 -13.461 12.229 1.00 73.38 171 GLU A N 1
ATOM 1288 C CA . GLU A 1 171 ? -6.629 -14.039 11.351 1.00 73.38 171 GLU A CA 1
ATOM 1289 C C . GLU A 1 171 ? -7.196 -15.274 10.644 1.00 73.38 171 GLU A C 1
ATOM 1291 O O . GLU A 1 171 ? -7.850 -16.122 11.259 1.00 73.38 171 GLU A O 1
ATOM 1296 N N . ARG A 1 172 ? -6.932 -15.400 9.344 1.00 67.25 172 ARG A N 1
ATOM 1297 C CA . ARG A 1 172 ? -7.265 -16.587 8.554 1.00 67.25 172 ARG A CA 1
ATOM 1298 C C . ARG A 1 172 ? -6.028 -17.065 7.801 1.00 67.25 172 ARG A C 1
ATOM 1300 O O . ARG A 1 172 ? -5.410 -16.292 7.075 1.00 67.25 172 ARG A O 1
ATOM 1307 N N . ARG A 1 173 ? -5.682 -18.349 7.945 1.00 60.78 173 ARG A N 1
ATOM 1308 C CA . ARG A 1 173 ? -4.650 -19.020 7.133 1.00 60.78 173 ARG A CA 1
ATOM 1309 C C . ARG A 1 173 ? -5.230 -19.352 5.763 1.00 60.78 173 ARG A C 1
ATOM 1311 O O . ARG A 1 173 ? -5.653 -20.473 5.523 1.00 60.78 173 ARG A O 1
ATOM 1318 N N . ILE A 1 174 ? -5.360 -18.343 4.918 1.00 53.62 174 ILE A N 1
ATOM 1319 C CA . ILE A 1 174 ? -5.990 -18.450 3.604 1.00 53.62 174 ILE A CA 1
ATOM 1320 C C . ILE A 1 174 ? -5.198 -17.543 2.663 1.00 53.62 174 ILE A C 1
ATOM 1322 O O . ILE A 1 174 ? -4.870 -16.409 3.020 1.00 53.62 174 ILE A O 1
ATOM 1326 N N . ALA A 1 175 ? -4.899 -18.021 1.455 1.00 51.59 175 ALA A N 1
ATOM 1327 C CA . ALA A 1 175 ? -4.452 -17.150 0.383 1.00 51.59 175 ALA A CA 1
ATOM 1328 C C . ALA A 1 175 ? -5.633 -16.254 -0.004 1.00 51.59 175 ALA A C 1
ATOM 1330 O O . ALA A 1 175 ? -6.538 -16.689 -0.716 1.00 51.59 175 ALA A O 1
ATOM 1331 N N . ILE A 1 176 ? -5.645 -15.028 0.522 1.00 54.12 176 ILE A N 1
ATOM 1332 C CA . ILE A 1 176 ? -6.600 -14.005 0.108 1.00 54.12 176 ILE A CA 1
ATOM 1333 C C . ILE A 1 176 ? -5.946 -13.143 -0.971 1.00 54.12 176 ILE A C 1
ATOM 1335 O O . ILE A 1 176 ? -4.888 -12.553 -0.739 1.00 54.12 176 ILE A O 1
ATOM 1339 N N . ALA A 1 177 ? -6.557 -13.119 -2.154 1.00 51.94 177 ALA A N 1
ATOM 1340 C CA . ALA A 1 177 ? -6.195 -12.236 -3.257 1.00 51.94 177 ALA A CA 1
ATOM 1341 C C . ALA A 1 177 ? -7.357 -11.263 -3.481 1.00 51.94 177 ALA A C 1
ATOM 1343 O O . ALA A 1 177 ? -8.376 -11.661 -4.053 1.00 51.94 177 ALA A O 1
ATOM 1344 N N . PRO A 1 178 ? -7.250 -10.025 -2.979 1.00 50.78 178 PRO A N 1
ATOM 1345 C CA . PRO A 1 178 ? -8.253 -9.027 -3.264 1.00 50.78 178 PRO A CA 1
ATOM 1346 C C . PRO A 1 178 ? -7.991 -8.338 -4.607 1.00 50.78 178 PRO A C 1
ATOM 1348 O O . PRO A 1 178 ? -6.863 -7.968 -4.929 1.00 50.78 178 PRO A O 1
ATOM 1351 N N . ARG A 1 179 ? -9.062 -8.141 -5.368 1.00 44.59 179 ARG A N 1
ATOM 1352 C CA . ARG A 1 179 ? -9.168 -7.250 -6.526 1.00 44.59 179 ARG A CA 1
ATOM 1353 C C . ARG A 1 179 ? -10.415 -6.399 -6.286 1.00 44.59 179 ARG A C 1
ATOM 1355 O O . ARG A 1 179 ? -11.329 -6.890 -5.641 1.00 44.59 179 ARG A O 1
ATOM 1362 N N . GLY A 1 180 ? -10.450 -5.147 -6.741 1.00 45.75 180 GLY A N 1
ATOM 1363 C CA . GLY A 1 180 ? -11.495 -4.168 -6.377 1.00 45.75 180 GLY A CA 1
ATOM 1364 C C . GLY A 1 180 ? -12.967 -4.585 -6.580 1.00 45.75 180 GLY A C 1
ATOM 1365 O O . GLY A 1 180 ? -13.844 -3.873 -6.118 1.00 45.75 180 GLY A O 1
ATOM 1366 N N . ASP A 1 181 ? -13.230 -5.721 -7.230 1.00 44.16 181 ASP A N 1
ATOM 1367 C CA . ASP A 1 181 ? -14.532 -6.349 -7.494 1.00 44.16 181 ASP A CA 1
ATOM 1368 C C . ASP A 1 181 ? -14.659 -7.801 -6.959 1.00 44.16 181 ASP A C 1
ATOM 1370 O O . ASP A 1 181 ? -15.668 -8.471 -7.174 1.00 44.16 181 ASP A O 1
ATOM 1374 N N . LEU A 1 182 ? -13.615 -8.355 -6.328 1.00 37.47 182 LEU A N 1
ATOM 1375 C CA . LEU A 1 182 ? -13.536 -9.779 -6.000 1.00 37.47 182 LEU A CA 1
ATOM 1376 C C . LEU A 1 182 ? -12.576 -10.073 -4.841 1.00 37.47 182 LEU A C 1
ATOM 1378 O O . LEU A 1 182 ? -11.384 -9.763 -4.883 1.00 37.47 182 LEU A O 1
ATOM 1382 N N . ILE A 1 183 ? -13.066 -10.807 -3.844 1.00 49.72 183 ILE A N 1
ATOM 1383 C CA . ILE A 1 183 ? -12.224 -11.439 -2.823 1.00 49.72 183 ILE A CA 1
ATOM 1384 C C . ILE A 1 183 ? -12.167 -12.937 -3.119 1.00 49.72 183 ILE A C 1
ATOM 1386 O O . ILE A 1 183 ? -13.172 -13.640 -2.996 1.00 49.72 183 ILE A O 1
ATOM 1390 N N . ILE A 1 184 ? -10.983 -13.431 -3.491 1.00 52.59 184 ILE A N 1
ATOM 1391 C CA . ILE A 1 184 ? -10.718 -14.867 -3.616 1.00 52.59 184 ILE A CA 1
ATOM 1392 C C . ILE A 1 184 ? -10.071 -15.343 -2.323 1.00 52.59 184 ILE A C 1
ATOM 1394 O O . ILE A 1 184 ? -8.996 -14.864 -1.964 1.00 52.59 184 ILE A O 1
ATOM 1398 N N . ALA A 1 185 ? -10.701 -16.303 -1.652 1.00 53.16 185 ALA A N 1
ATOM 1399 C CA . ALA A 1 185 ? -10.134 -17.024 -0.522 1.00 53.16 185 ALA A CA 1
ATOM 1400 C C . ALA A 1 185 ? -9.834 -18.471 -0.945 1.00 53.16 185 ALA A C 1
ATOM 1402 O O . ALA A 1 185 ? -10.752 -19.239 -1.239 1.00 53.16 185 ALA A O 1
ATOM 1403 N N . ALA A 1 186 ? -8.553 -18.847 -0.975 1.00 44.47 186 ALA A N 1
ATOM 1404 C CA . ALA A 1 186 ? -8.102 -20.206 -1.277 1.00 44.47 186 ALA A CA 1
ATOM 1405 C C . ALA A 1 186 ? -7.323 -20.826 -0.102 1.00 44.47 186 ALA A C 1
ATOM 1407 O O . ALA A 1 186 ? -6.423 -20.200 0.463 1.00 44.47 186 ALA A O 1
ATOM 1408 N N . GLU A 1 187 ? -7.650 -22.068 0.254 1.00 38.16 187 GLU A N 1
ATOM 1409 C CA . GLU A 1 187 ? -6.915 -22.890 1.222 1.00 38.16 187 GLU A CA 1
ATOM 1410 C C . GLU A 1 187 ? -6.279 -24.073 0.477 1.00 38.16 187 GLU A C 1
ATOM 1412 O O . GLU A 1 187 ? -6.966 -24.966 -0.022 1.00 38.16 187 GLU A O 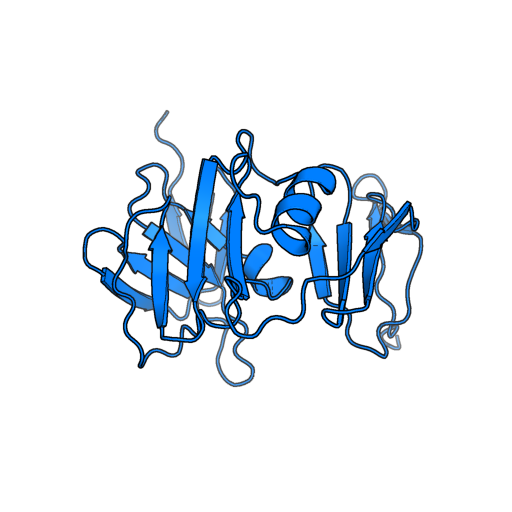1
ATOM 1417 N N . GLY A 1 188 ? -4.950 -24.068 0.335 1.00 43.06 188 GLY A N 1
ATOM 1418 C CA . GLY A 1 188 ? -4.253 -25.047 -0.507 1.00 43.06 188 GLY A CA 1
ATOM 1419 C C . GLY A 1 188 ? -4.645 -24.909 -1.985 1.00 43.06 188 GLY A C 1
ATOM 1420 O O . GLY A 1 188 ? -4.496 -23.835 -2.562 1.00 43.06 188 GLY A O 1
ATOM 1421 N N . THR A 1 189 ? -5.139 -25.986 -2.603 1.00 31.64 189 THR A N 1
ATOM 1422 C CA . THR A 1 189 ? -5.694 -25.976 -3.974 1.00 31.64 189 THR A CA 1
ATOM 1423 C C . THR A 1 189 ? -7.213 -25.778 -4.008 1.00 31.64 189 THR A C 1
ATOM 1425 O O . THR A 1 189 ? -7.817 -25.879 -5.074 1.00 31.64 189 THR A O 1
ATOM 1428 N N . THR A 1 190 ? -7.849 -25.532 -2.860 1.00 30.97 190 THR A N 1
ATOM 1429 C CA . THR A 1 190 ? -9.307 -25.468 -2.728 1.00 30.97 190 THR A CA 1
ATOM 1430 C C . THR A 1 190 ? -9.770 -24.017 -2.631 1.00 30.97 190 THR A C 1
ATOM 1432 O O . THR A 1 190 ? -9.330 -23.272 -1.756 1.00 30.97 190 THR A O 1
ATOM 1435 N N . LEU A 1 191 ? -10.688 -23.613 -3.513 1.00 35.62 191 LEU A N 1
ATOM 1436 C CA . LEU A 1 191 ? -11.420 -22.353 -3.390 1.00 35.62 191 LEU A CA 1
ATOM 1437 C C . LEU A 1 191 ? -12.411 -22.481 -2.224 1.00 35.62 191 LEU A C 1
ATOM 1439 O O . LEU A 1 191 ? -13.335 -23.288 -2.292 1.00 35.62 191 LEU A O 1
ATOM 1443 N N . VAL A 1 192 ? -12.207 -21.713 -1.155 1.00 39.78 192 VAL A N 1
ATOM 1444 C CA . VAL A 1 192 ? -13.013 -21.793 0.080 1.00 39.78 192 VAL A CA 1
ATOM 1445 C C . VAL A 1 192 ? -13.968 -20.612 0.256 1.00 39.78 192 VAL A C 1
ATOM 1447 O O . VAL A 1 192 ? -14.830 -20.642 1.130 1.00 39.78 192 VAL A O 1
ATOM 1450 N N . GLY A 1 193 ? -13.857 -19.584 -0.587 1.00 39.06 193 GLY A N 1
ATOM 1451 C CA . GLY A 1 193 ? -14.810 -18.482 -0.634 1.00 39.06 193 GLY A CA 1
ATOM 1452 C C . GLY A 1 193 ? -14.620 -17.607 -1.867 1.00 39.06 193 GLY A C 1
ATOM 1453 O O . GLY A 1 193 ? -13.490 -17.296 -2.250 1.00 39.06 193 GLY A O 1
ATOM 1454 N N . TYR A 1 194 ? -15.741 -17.216 -2.468 1.00 40.38 194 TYR A N 1
ATOM 1455 C CA . TYR A 1 194 ? -15.831 -16.220 -3.530 1.00 40.38 194 TYR A CA 1
ATOM 1456 C C . TYR A 1 194 ? -16.997 -15.280 -3.196 1.00 40.38 194 TYR A C 1
ATOM 1458 O O . TYR A 1 194 ? -18.045 -15.739 -2.744 1.00 40.38 194 TYR A O 1
ATOM 1466 N N . SER A 1 195 ? -16.811 -13.976 -3.389 1.00 38.44 195 SER A N 1
ATOM 1467 C CA . SER A 1 195 ? -17.895 -12.989 -3.327 1.00 38.44 195 SER A CA 1
ATOM 1468 C C . SER A 1 195 ? -17.864 -12.190 -4.624 1.00 38.44 195 SER A C 1
ATOM 1470 O O . SER A 1 195 ? -17.008 -11.315 -4.741 1.00 38.44 195 SER A O 1
ATOM 1472 N N . PRO A 1 196 ? -18.712 -12.511 -5.614 1.00 35.34 196 PRO A N 1
ATOM 1473 C CA . PRO A 1 196 ? -18.923 -11.642 -6.757 1.00 35.34 196 PRO A CA 1
ATOM 1474 C C . PRO A 1 196 ? -19.900 -10.528 -6.379 1.00 35.34 196 PRO A C 1
ATOM 1476 O O . PRO A 1 196 ? -20.770 -10.724 -5.525 1.00 35.34 196 PRO A O 1
ATOM 1479 N N . ASP A 1 197 ? -19.781 -9.383 -7.043 1.00 37.12 197 ASP A N 1
ATOM 1480 C CA . ASP A 1 197 ? -20.810 -8.351 -6.995 1.00 37.12 197 ASP A CA 1
ATOM 1481 C C . ASP A 1 197 ? -22.172 -8.947 -7.393 1.00 37.12 197 ASP A C 1
ATOM 1483 O O . ASP A 1 197 ? -22.298 -9.691 -8.374 1.00 37.12 197 ASP A O 1
ATOM 1487 N N . HIS A 1 198 ? -23.202 -8.652 -6.596 1.00 37.50 198 HIS A N 1
ATOM 1488 C CA . HIS A 1 198 ? -24.580 -8.868 -7.020 1.00 37.50 198 HIS A CA 1
ATOM 1489 C C . HIS A 1 198 ? -24.858 -7.963 -8.231 1.00 37.50 198 HIS A C 1
ATOM 1491 O O . HIS A 1 198 ? -24.515 -6.784 -8.197 1.00 37.50 198 HIS A O 1
ATOM 1497 N N . GLN A 1 199 ? -25.439 -8.572 -9.272 1.00 32.56 199 GLN A N 1
ATOM 1498 C CA . GLN A 1 199 ? -25.847 -7.977 -10.556 1.00 32.56 199 GLN A CA 1
ATOM 1499 C C . GLN A 1 199 ? -26.472 -6.585 -10.456 1.00 32.56 199 GLN A C 1
ATOM 1501 O O . GLN A 1 199 ? -27.306 -6.382 -9.543 1.00 32.56 199 GLN A O 1
#

Mean predicted aligned error: 10.44 Å

Secondary structure (DSSP, 8-state):
-PPP-EEEEE-TTT--EEEEEE-TT--EEEEETTEEEEEEETTEEEEE-TTS-EEEEE-----TTS--EEEEEETTBSPPHHHHHHHHHH---TTEEEEEEE-TTS-EEETTEEE---TTSS--GGGTTSHHHHHSEEE-TTS-EEEEE---SSSS--EEEEETTTTEEEEE-SEEEEETTEEEEEETTEEEEEEEPP-